Protein AF-A0A969LN05-F1 (afdb_monomer_lite)

Structure (mmCIF, N/CA/C/O backbone):
data_AF-A0A969LN05-F1
#
_entry.id   AF-A0A969LN05-F1
#
loop_
_atom_site.group_PDB
_atom_site.id
_atom_site.type_symbol
_atom_site.label_atom_id
_atom_site.label_alt_id
_atom_site.label_comp_id
_atom_site.label_asym_id
_atom_site.label_entity_id
_atom_site.label_seq_id
_atom_site.pdbx_PDB_ins_code
_atom_site.Cartn_x
_atom_site.Cartn_y
_atom_site.Cartn_z
_atom_site.occupancy
_atom_site.B_iso_or_equiv
_atom_site.auth_seq_id
_atom_site.auth_comp_id
_atom_site.auth_asym_id
_atom_site.auth_atom_id
_atom_site.pdbx_PDB_model_num
ATOM 1 N N . MET A 1 1 ? -79.294 -21.085 -10.341 1.00 40.34 1 MET A N 1
ATOM 2 C CA . MET A 1 1 ? -77.988 -21.589 -9.848 1.00 40.34 1 MET A CA 1
ATOM 3 C C . MET A 1 1 ? -76.883 -20.707 -10.436 1.00 40.34 1 MET A C 1
ATOM 5 O O . MET A 1 1 ? -76.687 -20.722 -11.636 1.00 40.34 1 MET A O 1
ATOM 9 N N . LYS A 1 2 ? -76.518 -19.618 -9.747 1.00 48.09 2 LYS A N 1
ATOM 10 C CA . LYS A 1 2 ? -75.348 -19.434 -8.849 1.00 48.09 2 LYS A CA 1
ATOM 11 C C . LYS A 1 2 ? -73.993 -19.200 -9.563 1.00 48.09 2 LYS A C 1
ATOM 13 O O . LYS A 1 2 ? -73.064 -19.977 -9.425 1.00 48.09 2 LYS A O 1
ATOM 18 N N . ARG A 1 3 ? -73.848 -18.027 -10.200 1.00 47.38 3 ARG A N 1
ATOM 19 C CA . ARG A 1 3 ? -72.555 -17.426 -10.619 1.00 47.38 3 ARG A CA 1
ATOM 20 C C . ARG A 1 3 ? -71.760 -16.761 -9.472 1.00 47.38 3 ARG A C 1
ATOM 22 O O . ARG A 1 3 ? -70.692 -16.217 -9.703 1.00 47.38 3 ARG A O 1
ATOM 29 N N . ARG A 1 4 ? -72.271 -16.798 -8.233 1.00 50.59 4 ARG A N 1
ATOM 30 C CA . ARG A 1 4 ? -71.668 -16.164 -7.039 1.00 50.59 4 ARG A CA 1
ATOM 31 C C . ARG A 1 4 ? -70.969 -17.133 -6.073 1.00 50.59 4 ARG A C 1
ATOM 33 O O . ARG A 1 4 ? -70.581 -16.716 -4.994 1.00 50.59 4 ARG A O 1
ATOM 40 N N . GLN A 1 5 ? -70.789 -18.405 -6.434 1.00 45.78 5 GLN A N 1
ATOM 41 C CA . GLN A 1 5 ? -70.132 -19.392 -5.559 1.00 45.78 5 GLN A CA 1
ATOM 42 C C . GLN A 1 5 ? -68.646 -19.641 -5.860 1.00 45.78 5 GLN A C 1
ATOM 44 O O . GLN A 1 5 ? -68.028 -20.427 -5.156 1.00 45.78 5 GLN A O 1
ATOM 49 N N . PHE A 1 6 ? -68.044 -18.951 -6.835 1.00 40.56 6 PHE A N 1
ATOM 50 C CA . PHE A 1 6 ? -66.628 -19.156 -7.180 1.00 40.56 6 PHE A CA 1
ATOM 51 C C . PHE A 1 6 ? -65.649 -18.178 -6.506 1.00 40.56 6 PHE A C 1
ATOM 53 O O . PHE A 1 6 ? -64.447 -18.300 -6.684 1.00 40.56 6 PHE A O 1
ATOM 60 N N . LEU A 1 7 ? -66.144 -17.223 -5.710 1.00 46.03 7 LEU A N 1
ATOM 61 C CA . LEU A 1 7 ? -65.304 -16.258 -4.979 1.00 46.03 7 LEU A CA 1
ATOM 62 C C . LEU A 1 7 ? -65.194 -16.553 -3.474 1.00 46.03 7 LEU A C 1
ATOM 64 O O . LEU A 1 7 ? -64.637 -15.747 -2.740 1.00 46.03 7 LEU A O 1
ATOM 68 N N . GLN A 1 8 ? -65.725 -17.684 -2.995 1.00 48.06 8 GLN A N 1
ATOM 69 C CA . GLN A 1 8 ? -65.801 -17.980 -1.557 1.00 48.06 8 GLN A CA 1
ATOM 70 C C . GLN A 1 8 ? -65.202 -19.328 -1.133 1.00 48.06 8 GLN A C 1
ATOM 72 O O . GLN A 1 8 ? -65.366 -19.726 0.016 1.00 48.06 8 GLN A O 1
ATOM 77 N N . ALA A 1 9 ? -64.484 -20.024 -2.012 1.00 43.12 9 ALA A N 1
ATOM 78 C CA . ALA A 1 9 ? -63.844 -21.288 -1.670 1.00 43.12 9 ALA A CA 1
ATOM 79 C C . ALA A 1 9 ? -62.359 -21.240 -2.027 1.00 43.12 9 ALA A C 1
ATOM 81 O O . ALA A 1 9 ? -62.012 -21.134 -3.199 1.00 43.12 9 ALA A O 1
ATOM 82 N N . GLY A 1 10 ? -61.497 -21.355 -1.015 1.00 42.94 10 GLY A N 1
ATOM 83 C CA . GLY A 1 10 ? -60.116 -21.776 -1.239 1.00 42.94 10 GLY A CA 1
ATOM 84 C C . GLY A 1 10 ? -59.026 -20.875 -0.679 1.00 42.94 10 GLY A C 1
ATOM 85 O O . GLY A 1 10 ? -58.003 -20.690 -1.322 1.00 42.94 10 GLY A O 1
ATOM 86 N N . SER A 1 11 ? -59.182 -20.379 0.545 1.00 49.16 11 SER A N 1
ATOM 87 C CA . SER A 1 11 ? -58.034 -20.166 1.427 1.00 49.16 11 SER A CA 1
ATOM 88 C C . SER 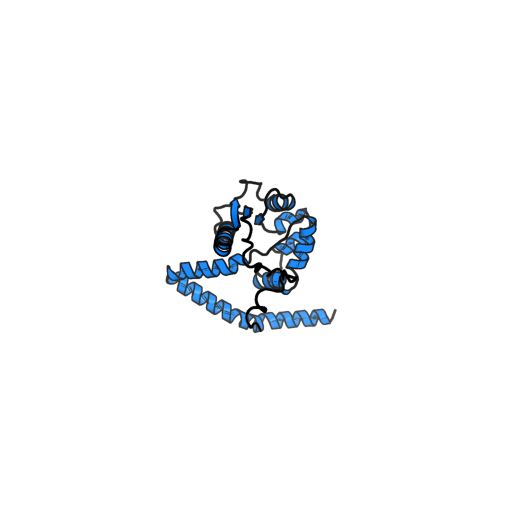A 1 11 ? -57.423 -21.527 1.799 1.00 49.16 11 SER A C 1
ATOM 90 O O . SER A 1 11 ? -57.719 -22.054 2.868 1.00 49.16 11 SER A O 1
ATOM 92 N N . VAL A 1 12 ? -56.611 -22.119 0.916 1.00 47.72 12 VAL A N 1
ATOM 93 C CA . VAL A 1 12 ? -55.694 -23.220 1.257 1.00 47.72 12 VAL A CA 1
ATOM 94 C C . VAL A 1 12 ? -54.404 -23.072 0.445 1.00 47.72 12 VAL A C 1
ATOM 96 O O . VAL A 1 12 ? -54.364 -23.365 -0.743 1.00 47.72 12 VAL A O 1
ATOM 99 N N . GLY A 1 13 ? -53.342 -22.643 1.130 1.00 50.56 13 GLY A N 1
ATOM 100 C CA . GLY A 1 13 ? -52.008 -23.210 0.935 1.00 50.56 13 GLY A CA 1
ATOM 101 C C . GLY A 1 13 ? -51.254 -22.861 -0.345 1.00 50.56 13 G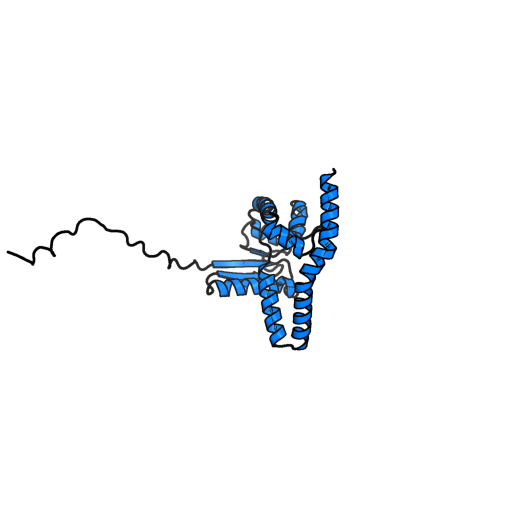LY A C 1
ATOM 102 O O . GLY A 1 13 ? -50.880 -23.756 -1.085 1.00 50.56 13 GLY A O 1
ATOM 103 N N . LEU A 1 14 ? -50.916 -21.588 -0.527 1.00 40.44 14 LEU A N 1
ATOM 104 C CA . LEU A 1 14 ? -49.593 -21.187 -1.012 1.00 40.44 14 LEU A CA 1
ATOM 105 C C . LEU A 1 14 ? -49.325 -19.796 -0.443 1.00 40.44 14 LEU A C 1
ATOM 107 O O . LEU A 1 14 ? -49.509 -18.776 -1.101 1.00 40.44 14 LEU A O 1
ATOM 111 N N . ALA A 1 15 ? -48.837 -19.756 0.798 1.00 46.69 15 ALA A N 1
ATOM 112 C CA . ALA A 1 15 ? -47.854 -18.742 1.143 1.00 46.69 15 ALA A CA 1
ATOM 113 C C . ALA A 1 15 ? -46.610 -19.059 0.299 1.00 46.69 15 ALA A C 1
ATOM 115 O O . ALA A 1 15 ? -45.619 -19.591 0.790 1.00 46.69 15 ALA A O 1
ATOM 116 N N . ALA A 1 16 ? -46.691 -18.790 -1.008 1.00 47.56 16 ALA A N 1
ATOM 117 C CA . ALA A 1 16 ? -45.512 -18.428 -1.752 1.00 47.56 16 ALA A CA 1
ATOM 118 C C . ALA A 1 16 ? -45.017 -17.201 -1.001 1.00 47.56 16 ALA A C 1
ATOM 120 O O . ALA A 1 16 ? -45.614 -16.128 -1.103 1.00 47.56 16 ALA A O 1
ATOM 121 N N . GLY A 1 17 ? -44.028 -17.408 -0.127 1.00 50.81 17 GLY A N 1
ATOM 122 C CA . GLY A 1 17 ? -43.223 -16.323 0.380 1.00 50.81 17 GLY A CA 1
ATOM 123 C C . GLY A 1 17 ? -42.798 -15.575 -0.863 1.00 50.81 17 GLY A C 1
ATOM 124 O O . GLY A 1 17 ? -41.972 -16.067 -1.629 1.00 50.81 17 GLY A O 1
ATOM 125 N N . LEU A 1 18 ? -43.465 -14.451 -1.127 1.00 48.19 18 LEU A N 1
ATOM 126 C CA . LEU A 1 18 ? -42.946 -13.456 -2.031 1.00 48.19 18 LEU A CA 1
ATOM 127 C C . LEU A 1 18 ? -41.578 -13.200 -1.436 1.00 48.19 18 LEU A C 1
ATOM 129 O O . LEU A 1 18 ? -41.490 -12.671 -0.328 1.00 48.19 18 LEU A O 1
ATOM 133 N N . ALA A 1 19 ? -40.543 -13.723 -2.089 1.00 53.16 19 ALA A N 1
ATOM 134 C CA . ALA A 1 19 ? -39.183 -13.379 -1.771 1.00 53.16 19 ALA A CA 1
ATOM 135 C C . ALA A 1 19 ? -39.164 -11.863 -1.909 1.00 53.16 19 ALA A C 1
ATOM 137 O O . ALA A 1 19 ? -39.152 -11.326 -3.018 1.00 53.16 19 ALA A O 1
ATOM 138 N N . THR A 1 20 ? -39.310 -11.175 -0.777 1.00 48.19 20 THR A N 1
ATOM 139 C CA . THR A 1 20 ? -39.084 -9.747 -0.684 1.00 48.19 20 THR A CA 1
ATOM 140 C C . THR A 1 20 ? -37.730 -9.549 -1.332 1.00 48.19 20 THR A C 1
ATOM 142 O O . THR A 1 20 ? -36.786 -10.239 -0.928 1.00 48.19 20 THR A O 1
ATOM 145 N N . PRO A 1 21 ? -37.630 -8.722 -2.384 1.00 44.25 21 PRO A N 1
ATOM 146 C CA . PRO A 1 21 ? -36.378 -8.579 -3.091 1.00 44.25 21 PRO A CA 1
ATOM 147 C C . PRO A 1 21 ? -35.326 -8.208 -2.050 1.00 44.25 21 PRO A C 1
ATOM 149 O O . PRO A 1 21 ? -35.501 -7.241 -1.309 1.00 44.25 21 PRO A O 1
ATOM 152 N N . ALA A 1 22 ? -34.240 -8.978 -1.983 1.00 51.38 22 ALA A N 1
ATOM 153 C CA . ALA A 1 22 ? -33.090 -8.734 -1.110 1.00 51.38 22 ALA A CA 1
ATOM 154 C C . ALA A 1 22 ? -32.330 -7.434 -1.480 1.00 51.38 22 ALA A C 1
ATOM 156 O O . ALA A 1 22 ? -31.152 -7.280 -1.190 1.00 51.38 22 ALA A O 1
ATOM 157 N N . ILE A 1 23 ? -33.008 -6.487 -2.135 1.00 50.16 23 ILE A N 1
ATOM 158 C CA . ILE A 1 23 ? -32.495 -5.233 -2.686 1.00 50.16 23 ILE A CA 1
ATOM 159 C C . ILE A 1 23 ? -32.478 -4.120 -1.615 1.00 50.16 23 ILE A C 1
ATOM 161 O O . ILE A 1 23 ? -32.068 -3.000 -1.891 1.00 50.16 23 ILE A O 1
ATOM 165 N N . ALA A 1 24 ? -32.860 -4.402 -0.364 1.00 46.69 24 ALA A N 1
ATOM 166 C CA . ALA A 1 24 ? -32.918 -3.383 0.688 1.00 46.69 24 ALA A CA 1
ATOM 167 C C . ALA A 1 24 ? -32.302 -3.793 2.034 1.00 46.69 24 ALA A C 1
ATOM 169 O O . ALA A 1 24 ? -32.631 -3.189 3.054 1.00 46.69 24 ALA A O 1
ATOM 170 N N . GLN A 1 25 ? -31.384 -4.767 2.081 1.00 54.06 25 GLN A N 1
ATOM 171 C CA . GLN A 1 25 ? -30.517 -4.858 3.255 1.00 54.06 25 GLN A CA 1
ATOM 172 C C . GLN A 1 25 ? -29.492 -3.732 3.135 1.00 54.06 25 GLN A C 1
ATOM 174 O O . GLN A 1 25 ? -28.483 -3.858 2.445 1.00 54.06 25 GLN A O 1
ATOM 179 N N . SER A 1 26 ? -29.809 -2.576 3.724 1.00 65.75 26 SER A N 1
ATOM 180 C CA . SER A 1 26 ? -28.889 -1.446 3.802 1.00 65.75 26 SER A CA 1
ATOM 181 C C . SER A 1 26 ? -27.548 -1.957 4.321 1.00 65.75 26 SER A C 1
ATOM 183 O O . SER A 1 26 ? -27.501 -2.493 5.429 1.00 65.75 26 SER A O 1
ATOM 185 N N . ALA A 1 27 ? -26.487 -1.822 3.517 1.00 68.94 27 ALA A N 1
ATOM 186 C CA . ALA A 1 27 ? -25.134 -2.144 3.954 1.00 68.94 27 ALA A CA 1
ATOM 187 C C . ALA A 1 27 ? -24.881 -1.508 5.335 1.00 68.94 27 ALA A C 1
ATOM 189 O O . ALA A 1 27 ? -25.299 -0.361 5.544 1.00 68.94 27 ALA A O 1
ATOM 190 N N . PRO A 1 28 ? -24.279 -2.244 6.287 1.00 84.44 28 PRO A N 1
ATOM 191 C CA . PRO A 1 28 ? -24.073 -1.738 7.635 1.00 84.44 28 PRO A CA 1
ATOM 192 C C . PRO A 1 28 ? -23.204 -0.483 7.598 1.00 84.44 28 PRO A C 1
ATOM 194 O O . PRO A 1 28 ? -22.293 -0.368 6.777 1.00 84.44 28 PRO A O 1
ATOM 197 N N . THR A 1 29 ? -23.468 0.445 8.514 1.00 92.69 29 THR A N 1
ATOM 198 C CA . THR A 1 29 ? -22.586 1.594 8.698 1.00 92.69 29 THR A CA 1
ATOM 199 C C . THR A 1 29 ? -21.294 1.127 9.367 1.00 92.69 29 THR A C 1
ATOM 201 O O . THR A 1 29 ? -21.323 0.642 10.498 1.00 92.69 29 THR A O 1
ATOM 204 N N . LEU A 1 30 ? -20.165 1.282 8.681 1.00 95.00 30 LEU A N 1
ATOM 205 C CA . LEU A 1 30 ? -18.828 0.910 9.134 1.00 95.00 30 LEU A CA 1
ATOM 206 C C . LEU A 1 30 ? -17.986 2.158 9.401 1.00 95.00 30 LEU A C 1
ATOM 208 O O . LEU A 1 30 ? -17.993 3.119 8.630 1.00 95.00 30 LEU A O 1
ATOM 212 N N . ARG A 1 31 ? -17.229 2.124 10.498 1.00 96.94 31 ARG A N 1
ATOM 213 C CA . ARG A 1 31 ? -16.261 3.160 10.870 1.00 96.94 31 ARG A CA 1
ATOM 214 C C . ARG A 1 31 ? -14.940 2.490 11.194 1.00 96.94 31 ARG A C 1
ATOM 216 O O . ARG A 1 31 ? -14.837 1.844 12.231 1.00 96.94 31 ARG A O 1
ATOM 223 N N . TRP A 1 32 ? -13.969 2.605 10.299 1.00 97.75 32 TRP A N 1
ATOM 224 C CA . TRP A 1 32 ? -12.647 2.003 10.465 1.00 97.75 32 TRP A CA 1
ATOM 225 C C . TRP A 1 32 ? -11.581 3.069 10.668 1.00 97.75 32 TRP A C 1
ATOM 227 O O . TRP A 1 32 ? -11.733 4.222 10.256 1.00 97.75 32 TRP A O 1
ATOM 237 N N . ARG A 1 33 ? -10.484 2.669 11.301 1.00 98.38 33 ARG A N 1
ATOM 238 C CA . ARG A 1 33 ? -9.297 3.489 11.512 1.00 98.38 33 ARG A CA 1
ATOM 239 C C . ARG A 1 33 ? -8.190 2.967 10.607 1.00 98.38 33 ARG A C 1
ATOM 241 O O . ARG A 1 33 ? -7.902 1.771 10.593 1.00 98.38 33 ARG A O 1
ATOM 248 N N . LEU A 1 34 ? -7.572 3.878 9.865 1.00 97.81 34 LEU A N 1
ATOM 249 C CA . LEU A 1 34 ? -6.395 3.624 9.049 1.00 97.81 34 LEU A CA 1
ATOM 250 C C . LEU A 1 34 ? -5.225 4.392 9.643 1.00 97.81 34 LEU A C 1
ATOM 252 O O . LEU A 1 34 ? -5.243 5.618 9.676 1.00 97.81 34 LEU A O 1
ATOM 256 N N . THR A 1 35 ? -4.193 3.684 10.084 1.00 97.75 35 THR A N 1
ATOM 257 C CA . THR A 1 35 ? -2.931 4.308 10.505 1.00 97.75 35 THR A CA 1
ATOM 258 C C . THR A 1 35 ? -1.883 4.170 9.404 1.00 97.75 35 THR A C 1
ATOM 260 O O . THR A 1 35 ? -1.797 3.127 8.751 1.00 97.75 35 THR A O 1
ATOM 263 N N . THR A 1 36 ? -1.110 5.225 9.147 1.00 96.69 36 THR A N 1
ATOM 264 C CA . THR A 1 36 ? -0.061 5.223 8.119 1.00 96.69 36 THR A CA 1
ATOM 265 C C . THR A 1 36 ? 1.327 5.459 8.702 1.00 96.69 36 THR A C 1
ATOM 267 O O . THR A 1 36 ? 1.502 6.187 9.680 1.00 96.69 36 THR A O 1
ATOM 270 N N . THR A 1 37 ? 2.337 4.850 8.077 1.00 97.00 37 THR A N 1
ATOM 271 C CA . THR A 1 37 ? 3.753 5.071 8.407 1.00 97.00 37 THR A CA 1
ATOM 272 C C . THR A 1 37 ? 4.272 6.432 7.958 1.00 97.00 37 THR A C 1
ATOM 274 O O . THR A 1 37 ? 5.341 6.851 8.399 1.00 97.00 37 THR A O 1
ATOM 277 N N . PHE A 1 38 ? 3.554 7.112 7.061 1.00 94.69 38 PHE A N 1
ATOM 278 C CA . PHE A 1 38 ? 4.032 8.318 6.392 1.00 94.69 38 PHE A CA 1
ATOM 279 C C . PHE A 1 38 ? 3.541 9.593 7.096 1.00 94.69 38 PHE A C 1
ATOM 281 O O . PHE A 1 38 ? 2.377 9.668 7.484 1.00 94.69 38 PHE A O 1
ATOM 288 N N . PRO A 1 39 ? 4.400 10.613 7.282 1.00 94.38 39 PRO A N 1
ATOM 289 C CA . PRO A 1 39 ? 4.025 11.840 7.981 1.00 94.38 39 PRO A CA 1
ATOM 290 C C . PRO A 1 39 ? 3.008 12.662 7.180 1.00 94.38 39 PRO A C 1
ATOM 292 O O . PRO A 1 39 ? 3.035 12.658 5.952 1.00 94.38 39 PRO A O 1
ATOM 295 N N . LYS A 1 40 ? 2.177 13.455 7.872 1.00 93.56 40 LYS A N 1
ATOM 296 C CA . LYS A 1 40 ? 1.154 14.319 7.243 1.00 93.56 40 LYS A CA 1
ATOM 297 C C . LYS A 1 40 ? 1.721 15.335 6.248 1.00 93.56 40 LYS A C 1
ATOM 299 O O . LYS A 1 40 ? 1.018 15.769 5.347 1.00 93.56 40 LYS A O 1
ATOM 304 N N . SER A 1 41 ? 2.986 15.721 6.417 1.00 90.69 41 SER A N 1
ATOM 305 C CA . SER A 1 41 ? 3.691 16.622 5.501 1.00 90.69 41 SER A CA 1
ATOM 306 C C . SER A 1 41 ? 4.044 15.977 4.158 1.00 90.69 41 SER A C 1
ATOM 308 O O . SER A 1 41 ? 4.331 16.702 3.211 1.00 90.69 41 SER A O 1
ATOM 310 N N . LEU A 1 42 ? 4.037 14.642 4.062 1.00 84.31 42 LEU A N 1
ATOM 311 C CA . LEU A 1 42 ? 4.273 13.917 2.818 1.00 84.31 42 LEU A CA 1
ATOM 312 C C . LEU A 1 42 ? 2.942 13.692 2.099 1.00 84.31 42 LEU A C 1
ATOM 314 O O . LEU A 1 42 ? 2.360 12.606 2.133 1.00 84.31 42 LEU A O 1
ATOM 318 N N . ASP A 1 43 ? 2.473 14.751 1.455 1.00 79.88 43 ASP A N 1
ATOM 319 C CA . ASP A 1 43 ? 1.216 14.837 0.707 1.00 79.88 43 ASP A CA 1
ATOM 320 C C . ASP A 1 43 ? 0.991 13.672 -0.271 1.00 79.88 43 ASP A C 1
ATOM 322 O O . ASP A 1 43 ? -0.115 13.150 -0.374 1.00 79.88 43 ASP A O 1
ATOM 326 N N . THR A 1 44 ? 2.039 13.199 -0.940 1.00 76.06 44 THR A N 1
ATOM 327 C CA . THR A 1 44 ? 1.939 12.091 -1.903 1.00 76.06 44 THR A CA 1
ATOM 328 C C . THR A 1 44 ? 1.516 10.757 -1.277 1.00 76.06 44 THR A C 1
ATOM 330 O O . THR A 1 44 ? 0.720 10.037 -1.877 1.00 76.06 44 THR A O 1
ATOM 333 N N . LEU A 1 45 ? 2.012 10.416 -0.081 1.00 80.44 45 LEU A N 1
ATOM 334 C CA . LEU A 1 45 ? 1.739 9.124 0.571 1.00 80.44 45 LEU A CA 1
ATOM 335 C C . LEU A 1 45 ? 0.680 9.227 1.672 1.00 80.44 45 LEU A C 1
ATOM 337 O O . LEU A 1 45 ? -0.186 8.358 1.784 1.00 80.44 45 LEU A O 1
ATOM 341 N N . TYR A 1 46 ? 0.699 10.302 2.459 1.00 89.38 46 TYR A N 1
ATOM 342 C CA . TYR A 1 46 ? -0.353 10.556 3.439 1.00 89.38 46 TYR A CA 1
ATOM 343 C C . TYR A 1 46 ? -1.649 10.998 2.749 1.00 89.38 46 TYR A C 1
ATOM 345 O O . TYR A 1 46 ? -2.715 10.449 3.023 1.00 89.38 46 TYR A O 1
ATOM 353 N N . GLY A 1 47 ? -1.564 11.916 1.781 1.00 80.81 47 GLY A N 1
ATOM 354 C CA . GLY A 1 47 ? -2.730 12.377 1.022 1.00 80.81 47 GLY A CA 1
ATOM 355 C C . GLY A 1 47 ? -3.366 11.268 0.181 1.00 80.81 47 GLY A C 1
ATOM 356 O O . GLY A 1 47 ? -4.579 11.262 -0.006 1.00 80.81 47 GLY A O 1
ATOM 357 N N . ALA A 1 48 ? -2.600 10.254 -0.237 1.00 81.19 48 ALA A N 1
ATOM 358 C CA . ALA A 1 48 ? -3.150 9.019 -0.800 1.00 81.19 48 ALA A CA 1
ATOM 359 C C . ALA A 1 48 ? -4.150 8.328 0.148 1.00 81.19 48 ALA A C 1
ATOM 361 O O . ALA A 1 48 ? -5.222 7.903 -0.290 1.00 81.19 48 ALA A O 1
ATOM 362 N N . CYS A 1 49 ? -3.847 8.271 1.447 1.00 89.81 49 CYS A N 1
ATOM 363 C CA . CYS A 1 49 ? -4.745 7.705 2.454 1.00 89.81 49 CYS A CA 1
ATOM 364 C C . CYS A 1 49 ? -6.016 8.549 2.626 1.00 89.81 49 CYS A C 1
ATOM 366 O O . CYS A 1 49 ? -7.110 7.996 2.751 1.00 89.81 49 CYS A O 1
ATOM 368 N N . GLU A 1 50 ? -5.892 9.876 2.595 1.00 90.69 50 GLU A N 1
ATOM 369 C CA . GLU A 1 50 ? -7.041 10.787 2.675 1.00 90.69 50 GLU A CA 1
ATOM 370 C C . GLU A 1 50 ? -7.940 10.685 1.438 1.00 90.69 50 GLU A C 1
ATOM 372 O O . GLU A 1 50 ? -9.162 10.605 1.567 1.00 90.69 50 GLU A O 1
ATOM 377 N N . MET A 1 51 ? -7.349 10.601 0.241 1.00 85.75 51 MET A N 1
ATOM 378 C CA . MET A 1 51 ? -8.090 10.367 -1.002 1.00 85.75 51 MET A CA 1
ATOM 379 C C . MET A 1 51 ? -8.851 9.040 -0.959 1.00 85.75 51 MET A C 1
ATOM 381 O O . MET A 1 51 ? -10.019 8.990 -1.335 1.00 85.75 51 MET A O 1
ATOM 385 N N . PHE A 1 52 ? -8.217 7.976 -0.467 1.00 86.12 52 PHE A N 1
ATOM 386 C CA . PHE A 1 52 ? -8.862 6.677 -0.288 1.00 86.12 52 PHE A CA 1
ATOM 387 C C . PHE A 1 52 ? -10.034 6.735 0.697 1.00 86.12 52 PHE A C 1
ATOM 389 O O . PHE A 1 52 ? -11.121 6.247 0.387 1.00 86.12 52 PHE A O 1
ATOM 396 N N . SER A 1 53 ? -9.833 7.368 1.857 1.00 92.19 53 SER A N 1
ATOM 397 C CA . SER A 1 53 ? -10.883 7.575 2.859 1.00 92.19 53 SER A CA 1
ATOM 398 C C . SER A 1 53 ? -12.088 8.309 2.264 1.00 92.19 53 SER A C 1
ATOM 400 O O . SER A 1 53 ? -13.226 7.845 2.392 1.00 92.19 53 SER A O 1
ATOM 402 N N . LYS A 1 54 ? -11.832 9.406 1.541 1.00 89.25 54 LYS A N 1
ATOM 403 C CA . LYS A 1 54 ? -12.866 10.189 0.863 1.00 89.25 54 LYS A CA 1
ATOM 404 C C . LYS A 1 54 ? -13.604 9.360 -0.191 1.00 89.25 54 LYS A C 1
ATOM 406 O O . LYS A 1 54 ? -14.831 9.329 -0.171 1.00 89.25 54 LYS A O 1
ATOM 411 N N . ALA A 1 55 ? -12.875 8.656 -1.059 1.00 82.94 55 ALA A N 1
ATOM 412 C CA . ALA A 1 55 ? -13.460 7.845 -2.124 1.00 82.94 55 ALA A CA 1
ATOM 413 C C . ALA A 1 55 ? -14.359 6.727 -1.572 1.00 82.94 55 ALA A C 1
ATOM 415 O O . ALA A 1 55 ? -15.458 6.524 -2.083 1.00 82.94 55 ALA A O 1
ATOM 416 N N . ILE A 1 56 ? -13.946 6.039 -0.501 1.00 85.00 56 ILE A N 1
ATOM 417 C CA . ILE A 1 56 ? -14.793 5.034 0.161 1.00 85.00 56 ILE A CA 1
ATOM 418 C C . ILE A 1 56 ? -16.051 5.673 0.749 1.00 85.00 56 ILE A C 1
ATOM 420 O O . ILE A 1 56 ? -17.147 5.133 0.577 1.00 85.00 56 ILE A O 1
ATOM 424 N N . GLY A 1 57 ? -15.912 6.823 1.412 1.00 87.38 57 GLY A N 1
ATOM 425 C CA . GLY A 1 57 ? -17.052 7.568 1.936 1.00 87.38 57 GLY A CA 1
ATOM 426 C C . GLY A 1 57 ? -18.048 7.928 0.835 1.00 87.38 57 GLY A C 1
ATOM 427 O O . GLY A 1 57 ? -19.236 7.660 0.970 1.00 87.38 57 GLY A O 1
ATOM 428 N N . GLU A 1 58 ? -17.577 8.477 -0.282 1.00 84.00 58 GLU A N 1
ATOM 429 C CA . GLU A 1 58 ? -18.425 8.871 -1.414 1.00 84.00 58 GLU A CA 1
ATOM 430 C C . GLU A 1 58 ? -19.080 7.669 -2.105 1.00 84.00 58 GLU A C 1
ATOM 432 O O . GLU A 1 58 ? -20.290 7.671 -2.312 1.00 84.00 58 GLU A O 1
ATOM 437 N N . MET A 1 59 ? -18.321 6.609 -2.397 1.00 81.06 59 MET A N 1
ATOM 438 C CA . MET A 1 59 ? -18.837 5.404 -3.065 1.00 81.06 59 MET A CA 1
ATOM 439 C C . MET A 1 59 ? -19.841 4.613 -2.220 1.00 81.06 59 MET A C 1
ATOM 441 O O . MET A 1 59 ? -20.585 3.796 -2.760 1.00 81.06 59 MET A O 1
ATOM 445 N N . SER A 1 60 ? -19.834 4.807 -0.900 1.00 84.75 60 SER A N 1
ATOM 446 C CA . SER A 1 60 ? -20.703 4.092 0.037 1.00 84.75 60 SER A CA 1
ATOM 447 C C . SER A 1 60 ? -21.875 4.929 0.554 1.00 84.75 60 SER A C 1
ATOM 449 O O . SER A 1 60 ? -22.525 4.509 1.512 1.00 84.75 60 SER A O 1
ATOM 451 N N . ASP A 1 61 ? -22.140 6.109 -0.018 1.00 87.56 61 ASP A N 1
ATOM 452 C CA . ASP A 1 61 ? -23.101 7.083 0.526 1.00 87.56 61 ASP A CA 1
ATOM 453 C C . ASP A 1 61 ? -22.857 7.358 2.022 1.00 87.56 61 ASP A C 1
ATOM 455 O O . ASP A 1 61 ? -23.771 7.380 2.849 1.00 87.56 61 ASP A O 1
ATOM 459 N N . GLN A 1 62 ? -21.583 7.508 2.388 1.00 92.69 62 GLN A N 1
ATOM 460 C CA . GLN A 1 62 ? -21.084 7.728 3.748 1.00 92.69 62 GLN A CA 1
ATOM 461 C C . GLN A 1 62 ? -21.366 6.587 4.736 1.00 92.69 62 GLN A C 1
ATOM 463 O O . GLN A 1 62 ? -21.170 6.765 5.944 1.00 92.69 62 GLN A O 1
ATOM 468 N N . LYS A 1 63 ? -21.789 5.409 4.259 1.00 92.25 63 LYS A N 1
ATOM 469 C CA . LYS A 1 63 ? -21.999 4.232 5.114 1.00 92.25 63 LYS A CA 1
ATOM 470 C C . LYS A 1 63 ? -20.690 3.603 5.552 1.00 92.25 63 LYS A C 1
ATOM 472 O O . LYS A 1 63 ? -20.643 3.058 6.643 1.00 92.25 63 LYS A O 1
ATOM 477 N N . PHE A 1 64 ? -19.626 3.700 4.767 1.00 94.19 64 PHE A N 1
ATOM 478 C CA . PHE A 1 64 ? -18.299 3.267 5.176 1.00 94.19 64 PHE A CA 1
ATOM 479 C C . PHE A 1 64 ? -17.389 4.487 5.298 1.00 94.19 64 PHE A C 1
ATOM 481 O O . PHE A 1 64 ? -17.093 5.160 4.318 1.00 94.19 64 PHE A O 1
ATOM 488 N N . GLN A 1 65 ? -16.965 4.791 6.523 1.00 96.50 65 GLN A N 1
ATOM 489 C CA . GLN A 1 65 ? -16.075 5.909 6.820 1.00 96.50 65 GLN A CA 1
ATOM 490 C C . GLN A 1 65 ? -14.746 5.386 7.359 1.00 96.50 65 GLN A C 1
ATOM 492 O O . GLN A 1 65 ? -14.719 4.565 8.276 1.00 96.50 65 GLN A O 1
ATOM 497 N N . VAL A 1 66 ? -13.645 5.888 6.805 1.00 96.94 66 VAL A N 1
ATOM 498 C CA . VAL A 1 66 ? -12.285 5.546 7.236 1.00 96.94 66 VAL A CA 1
ATOM 499 C C . VAL A 1 66 ? -11.628 6.793 7.809 1.00 96.94 66 VAL A C 1
ATOM 501 O O . VAL A 1 66 ? -11.464 7.780 7.100 1.00 96.94 66 VAL A O 1
ATOM 504 N N . GLN A 1 67 ? -11.235 6.776 9.077 1.00 98.06 67 GLN A N 1
ATOM 505 C CA . GLN A 1 67 ? -10.481 7.875 9.679 1.00 98.06 67 GLN A CA 1
ATOM 506 C C . GLN A 1 67 ? -8.978 7.609 9.549 1.00 98.06 67 GLN A C 1
ATOM 508 O O . GLN A 1 67 ? -8.507 6.547 9.952 1.00 98.06 67 GLN A O 1
ATOM 513 N N . VAL A 1 68 ? -8.239 8.567 8.985 1.00 97.69 68 VAL A N 1
ATOM 514 C CA . VAL A 1 68 ? -6.793 8.453 8.740 1.00 97.69 68 VAL A CA 1
ATOM 515 C C . VAL A 1 68 ? -6.006 9.049 9.907 1.00 97.69 68 VAL A C 1
ATOM 517 O O . VAL A 1 68 ? -6.291 10.164 10.341 1.00 97.69 68 VAL A O 1
ATOM 520 N N . PHE A 1 69 ? -5.006 8.307 10.379 1.00 98.12 69 PHE A N 1
ATOM 521 C CA . PHE A 1 69 ? -4.116 8.673 11.476 1.00 98.12 69 PHE A CA 1
ATOM 522 C C . PHE A 1 69 ? -2.660 8.631 11.024 1.00 98.12 69 PHE A C 1
ATOM 524 O O . PHE A 1 69 ? -2.213 7.656 10.412 1.00 98.12 69 PHE A O 1
ATOM 531 N N . GLY A 1 70 ? -1.915 9.679 11.355 1.00 97.00 70 GLY A N 1
ATOM 532 C CA . GLY A 1 70 ? -0.488 9.772 11.075 1.00 97.00 70 GLY A CA 1
ATOM 533 C C . GLY A 1 70 ? 0.383 8.948 12.035 1.00 97.00 70 GLY A C 1
ATOM 534 O O . GLY A 1 70 ? -0.118 8.325 12.978 1.00 97.00 70 GLY A O 1
ATOM 535 N N . PRO A 1 71 ? 1.710 8.977 11.828 1.00 96.12 71 PRO A N 1
ATOM 536 C CA . PRO A 1 71 ? 2.672 8.279 12.671 1.00 96.12 71 PRO A CA 1
ATOM 537 C C . PRO A 1 71 ? 2.555 8.697 14.138 1.00 96.12 71 PRO A C 1
ATOM 539 O O . PRO A 1 71 ? 2.585 9.887 14.446 1.00 96.12 71 PRO A O 1
ATOM 542 N N . GLY A 1 72 ? 2.463 7.726 15.049 1.00 95.81 72 GLY A N 1
ATOM 543 C CA . GLY A 1 72 ? 2.427 7.970 16.494 1.00 95.81 72 GLY A CA 1
ATOM 544 C C . GLY A 1 72 ? 1.067 8.392 17.060 1.00 95.81 72 GLY A C 1
ATOM 545 O O . GLY A 1 72 ? 0.935 8.454 18.277 1.00 95.81 72 GLY A O 1
ATOM 546 N N . GLU A 1 73 ? 0.048 8.639 16.228 1.00 97.31 73 GLU A N 1
ATOM 547 C CA . GLU A 1 73 ? -1.293 9.001 16.719 1.00 97.31 73 GLU A CA 1
ATOM 548 C C . GLU A 1 73 ? -2.060 7.800 17.295 1.00 97.31 73 GLU A C 1
ATOM 550 O O . GLU A 1 73 ? -2.869 7.968 18.203 1.00 97.31 73 GLU A O 1
ATOM 555 N N . ILE A 1 74 ? -1.795 6.590 16.785 1.00 96.50 74 ILE A N 1
ATOM 556 C CA . ILE A 1 74 ? -2.306 5.329 17.355 1.00 96.50 74 ILE A CA 1
ATOM 557 C C . ILE A 1 74 ? -1.146 4.424 17.767 1.00 96.50 74 ILE A C 1
ATOM 559 O O . ILE A 1 74 ? -1.099 3.949 18.898 1.00 96.50 74 ILE A O 1
ATOM 563 N N . VAL A 1 75 ? -0.207 4.189 16.848 1.00 97.06 75 VAL A N 1
ATOM 564 C CA . VAL A 1 75 ? 0.988 3.368 17.069 1.00 97.06 75 VAL A CA 1
ATOM 565 C C . VAL A 1 75 ? 2.226 4.037 16.460 1.00 97.06 75 VAL A C 1
ATOM 567 O O . VAL A 1 75 ? 2.095 4.848 15.535 1.00 97.06 75 VAL A O 1
ATOM 570 N N . PRO A 1 76 ? 3.442 3.708 16.933 1.00 96.31 76 PRO A N 1
ATOM 571 C CA . PRO A 1 76 ? 4.685 4.061 16.253 1.00 96.31 76 PRO A CA 1
ATOM 572 C C . PRO A 1 76 ? 4.679 3.651 14.765 1.00 96.31 76 PRO A C 1
ATOM 574 O O . PRO A 1 76 ? 4.115 2.610 14.423 1.00 96.31 76 PRO A O 1
ATOM 577 N N . PRO A 1 77 ? 5.349 4.401 13.866 1.00 91.25 77 PRO A N 1
ATOM 578 C CA . PRO A 1 77 ? 5.270 4.180 12.417 1.00 91.25 77 PRO A CA 1
ATOM 579 C C . PRO A 1 77 ? 5.641 2.754 11.992 1.00 91.25 77 PRO A C 1
ATOM 581 O O . PRO A 1 77 ? 4.921 2.126 11.232 1.00 91.25 77 PRO A O 1
ATOM 584 N N . PHE A 1 78 ? 6.710 2.164 12.522 1.00 94.94 78 PHE A N 1
ATOM 585 C CA . PHE A 1 78 ? 7.104 0.803 12.129 1.00 94.94 78 PHE A CA 1
ATOM 586 C C . PHE A 1 78 ? 6.305 -0.313 12.825 1.00 94.94 78 PHE A C 1
ATOM 588 O O . PHE A 1 78 ? 6.661 -1.478 12.700 1.00 94.94 78 PHE A O 1
ATOM 595 N N . GLN A 1 79 ? 5.220 0.018 13.534 1.00 96.50 79 GLN A N 1
ATOM 596 C CA . GLN A 1 79 ? 4.300 -0.951 14.145 1.00 96.50 79 GLN A CA 1
ATOM 597 C C . GLN A 1 79 ? 2.949 -1.043 13.421 1.00 96.50 79 GLN A C 1
ATOM 599 O O . GLN A 1 79 ? 2.087 -1.806 13.844 1.00 96.50 79 GLN A O 1
ATOM 604 N N . VAL A 1 80 ? 2.749 -0.318 12.312 1.00 97.31 80 VAL A N 1
ATOM 605 C CA . VAL A 1 80 ? 1.469 -0.309 11.575 1.00 97.31 80 VAL A CA 1
ATOM 606 C C . VAL A 1 80 ? 1.004 -1.716 11.175 1.00 97.31 80 VAL A C 1
ATOM 608 O O . VAL A 1 80 ? -0.164 -2.041 11.366 1.00 97.31 80 VAL A O 1
ATOM 611 N N . PHE A 1 81 ? 1.898 -2.575 10.673 1.00 97.06 81 PHE A N 1
ATOM 612 C CA . PHE A 1 81 ? 1.531 -3.948 10.299 1.00 97.06 81 PHE A CA 1
ATOM 613 C C . PHE A 1 81 ? 1.102 -4.787 11.510 1.00 97.06 81 PHE A C 1
ATOM 615 O O . PHE A 1 81 ? 0.094 -5.483 11.447 1.00 97.06 81 PHE A O 1
ATOM 622 N N . ASP A 1 82 ? 1.813 -4.669 12.634 1.00 97.38 82 ASP A N 1
ATOM 623 C CA . ASP A 1 82 ? 1.479 -5.377 13.876 1.00 97.38 82 ASP A CA 1
ATOM 624 C C . ASP A 1 82 ? 0.162 -4.879 14.488 1.00 97.38 82 ASP A C 1
ATOM 626 O O . ASP A 1 82 ? -0.620 -5.661 15.035 1.00 97.38 82 ASP A O 1
ATOM 630 N N . ALA A 1 83 ? -0.134 -3.587 14.342 1.00 97.94 83 ALA A N 1
ATOM 631 C CA . ALA A 1 83 ? -1.394 -3.009 14.788 1.00 97.94 83 ALA A CA 1
ATOM 632 C C . ALA A 1 83 ? -2.592 -3.567 14.002 1.00 97.94 83 ALA A C 1
ATOM 634 O O . ALA A 1 83 ? -3.631 -3.840 14.603 1.00 97.94 83 ALA A O 1
ATOM 635 N N . VAL A 1 84 ? -2.445 -3.788 12.690 1.00 97.94 84 VAL A N 1
ATOM 636 C CA . VAL A 1 84 ? -3.470 -4.473 11.881 1.00 97.94 84 VAL A CA 1
ATOM 637 C C . VAL A 1 84 ? -3.540 -5.957 12.242 1.00 97.94 84 VAL A C 1
ATOM 639 O O . VAL A 1 84 ? -4.624 -6.474 12.492 1.00 97.94 84 VAL A O 1
ATOM 642 N N . SER A 1 85 ? -2.389 -6.628 12.334 1.00 97.69 85 SER A N 1
ATOM 643 C CA . SER A 1 85 ? -2.287 -8.062 12.638 1.00 97.69 85 SER A CA 1
ATOM 644 C C . SER A 1 85 ? -3.026 -8.446 13.925 1.00 97.69 85 SER A C 1
ATOM 646 O O . SER A 1 85 ? -3.759 -9.435 13.972 1.00 97.69 85 SER A O 1
ATOM 648 N N . THR A 1 86 ? -2.885 -7.616 14.960 1.00 97.62 86 THR A N 1
ATOM 649 C CA . THR A 1 86 ? -3.509 -7.820 16.276 1.00 97.62 86 THR A CA 1
ATOM 650 C C . THR A 1 86 ? -4.933 -7.263 16.386 1.00 97.62 86 THR A C 1
ATOM 652 O O . THR A 1 86 ? -5.560 -7.412 17.433 1.00 97.62 86 THR A O 1
ATOM 655 N N . GLY A 1 87 ? -5.458 -6.613 15.341 1.00 96.75 87 GLY A N 1
ATOM 656 C CA . GLY A 1 87 ? -6.780 -5.978 15.358 1.00 96.75 87 GLY A CA 1
ATOM 657 C C . GLY A 1 87 ? -6.859 -4.704 16.208 1.00 96.75 87 GLY A C 1
ATOM 658 O O . GLY A 1 87 ? -7.950 -4.267 16.569 1.00 96.75 87 GLY A O 1
ATOM 659 N N . THR A 1 88 ? -5.720 -4.081 16.526 1.00 97.69 88 THR A N 1
ATOM 660 C CA . THR A 1 88 ? -5.675 -2.778 17.216 1.00 97.69 88 THR A CA 1
ATOM 661 C C . THR A 1 88 ? -6.303 -1.679 16.353 1.00 97.69 88 THR A C 1
ATOM 663 O O . THR A 1 88 ? -6.970 -0.779 16.874 1.00 97.69 88 THR A O 1
ATOM 666 N N . VAL A 1 89 ? -6.114 -1.773 15.035 1.00 97.88 89 VAL A N 1
ATOM 667 C CA . VAL A 1 89 ? -6.743 -0.956 13.985 1.00 97.88 89 VAL A CA 1
ATOM 668 C C . VAL A 1 89 ? -7.206 -1.864 12.855 1.00 97.88 89 VAL A C 1
ATOM 670 O O . VAL A 1 89 ? -6.622 -2.919 12.618 1.00 97.88 89 VAL A O 1
ATOM 673 N N . GLU A 1 90 ? -8.244 -1.449 12.143 1.00 98.00 90 GLU A N 1
ATOM 674 C CA . GLU A 1 90 ? -8.836 -2.251 11.074 1.00 98.00 90 GLU A CA 1
ATOM 675 C C . GLU A 1 90 ? -8.029 -2.147 9.769 1.00 98.00 90 GLU A C 1
ATOM 677 O O . GLU A 1 90 ? -8.072 -3.051 8.938 1.00 98.00 90 GLU A O 1
ATOM 682 N N . MET A 1 91 ? -7.278 -1.052 9.583 1.00 96.94 91 MET A N 1
ATOM 683 C CA . MET A 1 91 ? -6.475 -0.804 8.386 1.00 96.94 91 MET A CA 1
ATOM 684 C C . MET A 1 91 ? -5.112 -0.184 8.693 1.00 96.94 91 MET A C 1
ATOM 686 O O . MET A 1 91 ? -4.945 0.615 9.617 1.00 96.94 91 MET A O 1
ATOM 690 N N . GLY A 1 92 ? -4.144 -0.492 7.833 1.00 96.25 92 GLY A N 1
ATOM 691 C CA . GLY A 1 92 ? -2.814 0.100 7.852 1.00 96.25 92 GLY A CA 1
ATOM 692 C C . GLY A 1 92 ? -2.357 0.462 6.445 1.00 96.25 92 GLY A C 1
ATOM 693 O O . GLY A 1 92 ? -2.609 -0.279 5.496 1.00 96.25 92 GLY A O 1
ATOM 694 N N . ASN A 1 93 ? -1.667 1.590 6.309 1.00 95.44 93 ASN A N 1
ATOM 695 C CA . ASN A 1 93 ? -0.932 1.945 5.100 1.00 95.44 93 ASN A CA 1
ATOM 696 C C . ASN A 1 93 ? 0.563 1.991 5.428 1.00 95.44 93 ASN A C 1
ATOM 698 O O . ASN A 1 93 ? 1.014 2.724 6.304 1.00 95.44 93 ASN A O 1
ATOM 702 N N . THR A 1 94 ? 1.324 1.143 4.755 1.00 95.19 94 THR A N 1
ATOM 703 C CA . THR A 1 94 ? 2.747 0.935 5.009 1.00 95.19 94 THR A CA 1
ATOM 704 C C . THR A 1 94 ? 3.389 0.361 3.755 1.00 95.19 94 THR A C 1
ATOM 706 O O . THR A 1 94 ? 2.704 0.030 2.785 1.00 95.19 94 THR A O 1
ATOM 709 N N . ALA A 1 95 ? 4.702 0.204 3.786 1.00 93.06 95 ALA A N 1
ATOM 710 C CA . ALA A 1 95 ? 5.439 -0.538 2.790 1.00 93.06 95 ALA A CA 1
ATOM 711 C C . ALA A 1 95 ? 5.914 -1.871 3.390 1.00 93.06 95 ALA A C 1
ATOM 713 O O . ALA A 1 95 ? 6.577 -1.910 4.427 1.00 93.06 95 ALA A O 1
ATOM 714 N N . SER A 1 96 ? 5.553 -2.970 2.729 1.00 93.94 96 SER A N 1
ATOM 715 C CA . SER A 1 96 ? 5.805 -4.347 3.171 1.00 93.94 96 SER A CA 1
ATOM 716 C C . SER A 1 96 ? 7.266 -4.602 3.554 1.00 93.94 96 SER A C 1
ATOM 718 O O . SER A 1 96 ? 7.542 -5.192 4.595 1.00 93.94 96 SER A O 1
ATOM 720 N N . TYR A 1 97 ? 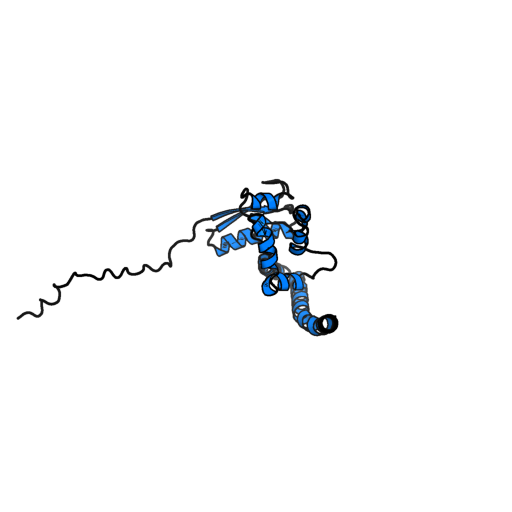8.221 -4.082 2.781 1.00 94.69 97 TYR A N 1
ATOM 721 C CA . TYR A 1 97 ? 9.655 -4.259 3.042 1.00 94.69 97 TYR A CA 1
ATOM 722 C C . TYR A 1 97 ? 10.168 -3.719 4.399 1.00 94.69 97 TYR A C 1
ATOM 724 O O . TYR A 1 97 ? 11.280 -4.053 4.800 1.00 94.69 97 TYR A O 1
ATOM 732 N N . TYR A 1 98 ? 9.383 -2.937 5.155 1.00 96.88 98 TYR A N 1
ATOM 733 C CA . TYR A 1 98 ? 9.747 -2.529 6.516 1.00 96.88 98 TYR A CA 1
ATOM 734 C C . TYR A 1 98 ? 9.712 -3.707 7.495 1.00 96.88 98 TYR A C 1
ATOM 736 O O . TYR A 1 98 ? 10.300 -3.632 8.571 1.00 96.88 98 TYR A O 1
ATOM 744 N N . PHE A 1 99 ? 9.065 -4.810 7.114 1.00 96.06 99 PHE A N 1
ATOM 745 C CA . PHE A 1 99 ? 8.853 -5.979 7.961 1.00 96.06 99 PHE A CA 1
ATOM 746 C C . PHE A 1 99 ? 9.691 -7.189 7.535 1.00 96.06 99 PHE A C 1
ATOM 748 O O . PHE A 1 99 ? 9.409 -8.303 7.966 1.00 96.06 99 PHE A O 1
ATOM 755 N N . ILE A 1 100 ? 10.772 -6.985 6.768 1.00 94.81 100 ILE A N 1
ATOM 756 C CA . ILE A 1 100 ? 11.710 -8.060 6.387 1.00 94.81 100 ILE A CA 1
ATOM 757 C C . ILE A 1 100 ? 12.354 -8.773 7.586 1.00 94.81 100 ILE A C 1
ATOM 759 O O . ILE A 1 100 ? 12.816 -9.900 7.458 1.00 94.81 100 ILE A O 1
ATOM 763 N N . GLY A 1 101 ? 12.369 -8.134 8.762 1.00 93.19 101 GLY A N 1
ATOM 764 C CA . GLY A 1 101 ? 12.805 -8.764 10.010 1.00 93.19 101 GLY A CA 1
ATOM 765 C C . GLY A 1 101 ? 11.850 -9.849 10.526 1.00 93.19 101 GLY A C 1
ATOM 766 O O . GLY A 1 101 ? 12.246 -10.619 11.395 1.00 93.19 101 GLY A O 1
ATOM 767 N N . LYS A 1 102 ? 10.611 -9.914 10.015 1.00 93.38 102 LYS A N 1
ATOM 768 C CA . LYS A 1 102 ? 9.654 -10.999 10.293 1.00 93.38 102 LYS A CA 1
ATOM 769 C C . LYS A 1 102 ? 9.853 -12.156 9.316 1.00 93.38 102 LYS A C 1
ATOM 771 O O . LYS A 1 102 ? 9.978 -13.293 9.749 1.00 93.38 102 LYS A O 1
ATOM 776 N N . ASP A 1 103 ? 9.906 -11.843 8.024 1.00 92.69 103 ASP A N 1
ATOM 777 C CA . ASP A 1 103 ? 10.253 -12.767 6.946 1.00 92.69 103 ASP A CA 1
ATOM 778 C C . ASP A 1 103 ? 10.829 -11.955 5.774 1.00 92.69 103 ASP A C 1
ATOM 780 O O . ASP A 1 103 ? 10.261 -10.936 5.373 1.00 92.69 103 ASP A O 1
ATOM 784 N N . LEU A 1 104 ? 11.955 -12.393 5.207 1.00 92.94 104 LEU A N 1
ATOM 785 C CA . LEU A 1 104 ? 12.606 -11.706 4.088 1.00 92.94 104 LEU A CA 1
ATOM 786 C C . LEU A 1 104 ? 11.696 -11.587 2.853 1.00 92.94 104 LEU A C 1
ATOM 788 O O . LEU A 1 104 ? 11.848 -10.641 2.075 1.00 92.94 104 LEU A O 1
ATOM 792 N N . ALA A 1 105 ? 10.720 -12.486 2.691 1.00 91.19 105 ALA A N 1
ATOM 793 C CA . ALA A 1 105 ? 9.751 -12.467 1.599 1.00 91.19 105 ALA A CA 1
ATOM 794 C C . ALA A 1 105 ? 8.906 -11.179 1.559 1.00 91.19 105 ALA A C 1
ATOM 796 O O . ALA A 1 105 ? 8.463 -10.770 0.483 1.00 91.19 105 ALA A O 1
ATOM 797 N N . PHE A 1 106 ? 8.762 -10.467 2.685 1.00 91.81 106 PHE A N 1
ATOM 798 C CA . PHE A 1 106 ? 8.083 -9.167 2.728 1.00 91.81 106 PHE A CA 1
ATOM 799 C C . PHE A 1 106 ? 8.707 -8.128 1.783 1.00 91.81 106 PHE A C 1
ATOM 801 O O . PHE A 1 106 ? 8.011 -7.199 1.362 1.00 91.81 106 PHE A O 1
ATOM 808 N N . ALA A 1 107 ? 9.982 -8.275 1.405 1.00 88.06 107 ALA A N 1
ATOM 809 C CA . ALA A 1 107 ? 10.641 -7.379 0.457 1.00 88.06 107 ALA A CA 1
ATOM 810 C C . ALA A 1 107 ? 9.914 -7.324 -0.902 1.00 88.06 107 ALA A C 1
ATOM 812 O O . ALA A 1 107 ? 9.752 -6.246 -1.484 1.00 88.06 107 ALA A O 1
ATOM 813 N N . PHE A 1 108 ? 9.393 -8.465 -1.372 1.00 86.50 108 PHE A N 1
ATOM 814 C CA . PHE A 1 108 ? 8.697 -8.573 -2.659 1.00 86.50 108 PHE A CA 1
ATOM 815 C C . PHE A 1 108 ? 7.347 -7.847 -2.684 1.00 86.50 108 PHE A C 1
ATOM 817 O O . PHE A 1 108 ? 6.858 -7.509 -3.757 1.00 86.50 108 PHE A O 1
ATOM 824 N N . GLY A 1 109 ? 6.769 -7.527 -1.523 1.00 85.75 109 GLY A N 1
ATOM 825 C CA . GLY A 1 109 ? 5.548 -6.725 -1.428 1.00 85.75 109 GLY A CA 1
ATOM 826 C C . GLY A 1 109 ? 5.757 -5.226 -1.669 1.00 85.75 109 GLY A C 1
ATOM 827 O O . GLY A 1 109 ? 4.799 -4.457 -1.614 1.00 85.75 109 GLY A O 1
ATOM 828 N N . THR A 1 110 ? 6.995 -4.765 -1.878 1.00 86.88 110 THR A N 1
ATOM 829 C CA . THR A 1 110 ? 7.294 -3.344 -2.128 1.00 86.88 110 THR A CA 1
ATOM 830 C C . THR A 1 110 ? 8.313 -3.162 -3.237 1.00 86.88 110 THR A C 1
ATOM 832 O O . THR A 1 110 ? 7.977 -2.613 -4.283 1.00 86.88 110 THR A O 1
ATOM 835 N N . ALA A 1 111 ? 9.557 -3.574 -2.999 1.00 81.88 111 ALA A N 1
ATOM 836 C CA . ALA A 1 111 ? 10.660 -3.405 -3.930 1.00 81.88 111 ALA A CA 1
ATOM 837 C C . ALA A 1 111 ? 11.849 -4.258 -3.482 1.00 81.88 111 ALA A C 1
ATOM 839 O O . ALA A 1 111 ? 12.178 -4.316 -2.297 1.00 81.88 111 ALA A O 1
ATOM 840 N N . VAL A 1 112 ? 12.532 -4.849 -4.457 1.00 74.88 112 VAL A N 1
ATOM 841 C CA . VAL A 1 112 ? 13.825 -5.517 -4.284 1.00 74.88 112 VAL A CA 1
ATOM 842 C C . VAL A 1 112 ? 14.854 -4.856 -5.210 1.00 74.88 112 VAL A C 1
ATOM 844 O O . VAL A 1 112 ? 14.463 -4.326 -6.256 1.00 74.88 112 VAL A O 1
ATOM 847 N N . PRO A 1 113 ? 16.155 -4.847 -4.862 1.00 82.00 113 PRO A N 1
ATOM 848 C CA . PRO A 1 113 ? 17.195 -4.363 -5.768 1.00 82.00 113 PRO A CA 1
ATOM 849 C C . PRO A 1 113 ? 17.131 -5.087 -7.116 1.00 82.00 113 PRO A C 1
ATOM 851 O O . PRO A 1 113 ? 16.973 -6.304 -7.149 1.00 82.00 113 PRO A O 1
ATOM 854 N N . PHE A 1 114 ? 17.245 -4.335 -8.215 1.00 75.06 114 PHE A N 1
ATOM 855 C CA . PHE A 1 114 ? 17.088 -4.849 -9.587 1.00 75.06 114 PHE A CA 1
ATOM 856 C C . PHE A 1 114 ? 15.729 -5.525 -9.859 1.00 75.06 114 PHE A C 1
ATOM 858 O O . PHE A 1 114 ? 15.607 -6.352 -10.759 1.00 75.06 114 PHE A O 1
ATOM 865 N N . GLY A 1 115 ? 14.708 -5.175 -9.073 1.00 66.31 115 GLY A N 1
ATOM 866 C CA . GLY A 1 115 ? 13.344 -5.657 -9.230 1.00 66.31 115 GLY A CA 1
ATOM 867 C C . GLY A 1 115 ? 12.549 -4.948 -10.335 1.00 66.31 115 GLY A C 1
ATOM 868 O O . GLY A 1 115 ? 13.077 -4.101 -11.061 1.00 66.31 115 GLY A O 1
ATOM 869 N N . PRO A 1 116 ? 11.252 -5.280 -10.452 1.00 70.50 116 PRO A N 1
ATOM 870 C CA . PRO A 1 116 ? 10.382 -4.732 -11.480 1.00 70.50 116 PRO A CA 1
ATOM 871 C C . PRO A 1 116 ? 10.167 -3.223 -11.319 1.00 70.50 116 PRO A C 1
ATOM 873 O O . PRO A 1 116 ? 10.064 -2.699 -10.208 1.00 70.50 116 PRO A O 1
ATOM 876 N N . ASN A 1 117 ? 9.995 -2.525 -12.441 1.00 75.25 117 ASN A N 1
ATOM 877 C CA . ASN A 1 117 ? 9.447 -1.168 -12.422 1.00 75.25 117 ASN A CA 1
ATOM 878 C C . ASN A 1 117 ? 7.951 -1.181 -12.035 1.00 75.25 117 ASN A C 1
ATOM 880 O O . ASN A 1 117 ? 7.307 -2.230 -11.996 1.00 75.25 117 ASN A O 1
ATOM 884 N N . THR A 1 118 ? 7.352 -0.009 -11.801 1.00 73.81 118 THR A N 1
ATOM 885 C CA . THR A 1 118 ? 5.952 0.110 -11.347 1.00 73.81 118 THR A CA 1
ATOM 886 C C . THR A 1 118 ? 4.946 -0.625 -12.240 1.00 73.81 118 THR A C 1
ATOM 888 O O . THR A 1 118 ? 4.000 -1.227 -11.736 1.00 73.81 118 THR A O 1
ATOM 891 N N . ARG A 1 119 ? 5.130 -0.610 -13.567 1.00 72.44 119 ARG A N 1
ATOM 892 C CA . ARG A 1 119 ? 4.203 -1.280 -14.493 1.00 72.44 119 ARG A CA 1
ATOM 893 C C . ARG A 1 119 ? 4.298 -2.795 -14.382 1.00 72.44 119 ARG A C 1
ATOM 895 O O . ARG A 1 119 ? 3.267 -3.460 -14.341 1.00 72.44 119 ARG A O 1
ATOM 902 N N . GLN A 1 120 ? 5.519 -3.317 -14.331 1.00 76.25 120 GLN A N 1
ATOM 903 C CA . GLN A 1 120 ? 5.780 -4.745 -14.159 1.00 76.25 120 GLN A CA 1
ATOM 904 C C . GLN A 1 120 ? 5.271 -5.228 -12.796 1.00 76.25 120 GLN A C 1
ATOM 906 O O . GLN A 1 120 ? 4.596 -6.251 -12.731 1.00 76.25 120 GLN A O 1
ATOM 911 N N . MET A 1 121 ? 5.500 -4.449 -11.733 1.00 78.69 121 MET A N 1
ATOM 912 C CA . MET A 1 121 ? 5.010 -4.757 -10.389 1.00 78.69 121 MET A CA 1
ATOM 913 C C . MET A 1 121 ? 3.480 -4.821 -10.358 1.00 78.69 121 MET A C 1
ATOM 915 O O . MET A 1 121 ? 2.908 -5.806 -9.903 1.00 78.69 121 MET A O 1
ATOM 919 N N . ASN A 1 122 ? 2.797 -3.821 -10.921 1.00 75.44 122 ASN A N 1
ATOM 920 C CA . ASN A 1 122 ? 1.335 -3.816 -10.982 1.00 75.44 122 ASN A CA 1
ATOM 921 C C . ASN A 1 122 ? 0.779 -4.977 -11.819 1.00 75.44 122 ASN A C 1
ATOM 923 O O . ASN A 1 122 ? -0.233 -5.569 -11.439 1.00 75.44 122 ASN A O 1
ATOM 927 N N . ALA A 1 123 ? 1.429 -5.313 -12.938 1.00 70.62 123 ALA A N 1
ATOM 928 C CA . ALA A 1 123 ? 1.037 -6.449 -13.768 1.00 70.62 123 ALA A CA 1
ATOM 929 C C . ALA A 1 123 ? 1.188 -7.774 -13.009 1.00 70.62 123 ALA A C 1
ATOM 931 O O . ALA A 1 123 ? 0.263 -8.584 -13.006 1.00 70.62 123 ALA A O 1
ATOM 932 N N . TRP A 1 124 ? 2.310 -7.968 -12.314 1.00 76.56 124 TRP A N 1
ATOM 933 C CA . TRP A 1 124 ? 2.555 -9.161 -11.508 1.00 76.56 124 TRP A CA 1
ATOM 934 C C . TRP A 1 124 ? 1.565 -9.290 -10.346 1.00 76.56 124 TRP A C 1
ATOM 936 O O . TRP A 1 124 ? 0.961 -10.347 -10.179 1.00 76.56 124 TRP A O 1
ATOM 946 N N . LEU A 1 125 ? 1.325 -8.207 -9.601 1.00 75.69 125 LEU A N 1
ATOM 947 C CA . LEU A 1 125 ? 0.374 -8.201 -8.488 1.00 75.69 125 LEU A CA 1
ATOM 948 C C . LEU A 1 125 ? -1.063 -8.478 -8.950 1.00 75.69 125 LEU A C 1
ATOM 950 O O . LEU A 1 125 ? -1.776 -9.217 -8.287 1.00 75.69 125 LEU A O 1
ATOM 954 N N . THR A 1 126 ? -1.487 -7.912 -10.082 1.00 73.50 126 THR A N 1
ATOM 955 C CA . THR A 1 126 ? -2.891 -7.999 -10.530 1.00 73.50 126 THR A CA 1
ATOM 956 C C . THR A 1 126 ? -3.181 -9.255 -11.352 1.00 73.50 126 THR A C 1
ATOM 958 O O . THR A 1 126 ? -4.260 -9.825 -11.234 1.00 73.50 126 THR A O 1
ATOM 961 N N . TYR A 1 127 ? -2.245 -9.671 -12.209 1.00 61.78 127 TYR A N 1
ATOM 962 C CA . TYR A 1 127 ? -2.472 -10.716 -13.217 1.00 61.78 127 TYR A CA 1
ATOM 963 C C . TYR A 1 127 ? -1.461 -11.863 -13.151 1.00 61.78 127 TYR A C 1
ATOM 965 O O . TYR A 1 127 ? -1.741 -12.951 -13.642 1.00 61.78 127 TYR A O 1
ATOM 973 N N . GLY A 1 128 ? -0.284 -11.634 -12.566 1.00 68.50 128 GLY A N 1
ATOM 974 C CA . GLY A 1 128 ? 0.791 -12.626 -12.475 1.00 68.50 128 GLY A CA 1
ATOM 975 C C . GLY A 1 128 ? 0.767 -13.481 -11.206 1.00 68.50 128 GLY A C 1
ATOM 976 O O . GLY A 1 128 ? 1.765 -14.135 -10.922 1.00 68.50 128 GLY A O 1
ATOM 977 N N . GLY A 1 129 ? -0.316 -13.437 -10.420 1.00 74.62 129 GLY A N 1
ATOM 978 C CA . GLY A 1 129 ? -0.459 -14.182 -9.160 1.00 74.62 129 GLY A CA 1
ATOM 979 C C . GLY A 1 129 ? 0.353 -13.624 -7.983 1.00 74.62 129 GLY A C 1
ATOM 980 O O . GLY A 1 129 ? 0.392 -14.233 -6.916 1.00 74.62 129 GLY A O 1
ATOM 981 N N . GLY A 1 130 ? 1.004 -12.467 -8.143 1.00 79.25 130 GLY A N 1
ATOM 982 C CA . GLY A 1 130 ? 1.866 -11.897 -7.107 1.00 79.25 130 GLY A CA 1
ATOM 983 C C . GLY A 1 130 ? 1.120 -11.502 -5.838 1.00 79.25 130 GLY A C 1
ATOM 984 O O . GLY A 1 130 ? 1.610 -11.735 -4.735 1.00 79.25 130 GLY A O 1
ATOM 985 N N . LEU A 1 131 ? -0.084 -10.940 -5.977 1.00 81.75 131 LEU A N 1
ATOM 986 C CA . LEU A 1 131 ? -0.892 -10.567 -4.820 1.00 81.75 131 LEU A CA 1
ATOM 987 C C . LEU A 1 131 ? -1.379 -11.790 -4.035 1.00 81.75 131 LEU A C 1
ATOM 989 O O . LEU A 1 131 ? -1.431 -11.728 -2.810 1.00 81.75 131 LEU A O 1
ATOM 993 N N . ASP A 1 132 ? -1.687 -12.896 -4.712 1.00 80.81 132 ASP A N 1
ATOM 994 C CA . ASP A 1 132 ? -2.129 -14.131 -4.058 1.00 80.81 132 ASP A CA 1
ATOM 995 C C . ASP A 1 132 ? -1.009 -14.724 -3.197 1.00 80.81 132 ASP A C 1
ATOM 997 O O . ASP A 1 132 ? -1.234 -15.022 -2.025 1.00 80.81 132 ASP A O 1
ATOM 1001 N N . LEU A 1 133 ? 0.217 -14.788 -3.729 1.00 85.12 133 LEU A N 1
ATOM 1002 C CA . LEU A 1 133 ? 1.401 -15.241 -2.985 1.00 85.12 133 LEU A CA 1
ATOM 1003 C C . LEU A 1 133 ? 1.715 -14.337 -1.785 1.00 85.12 133 LEU A C 1
ATOM 1005 O O . LEU A 1 133 ? 2.021 -14.817 -0.694 1.00 85.12 133 LEU A O 1
ATOM 1009 N N . LEU A 1 134 ? 1.617 -13.016 -1.960 1.00 89.19 134 LEU A N 1
ATOM 1010 C CA . LEU A 1 134 ? 1.803 -12.080 -0.850 1.00 89.19 134 LEU A CA 1
ATOM 1011 C C . LEU A 1 134 ? 0.717 -12.246 0.216 1.00 89.19 134 LEU A C 1
ATOM 1013 O O . LEU A 1 134 ? 1.013 -12.177 1.405 1.00 89.19 134 LEU A O 1
ATOM 1017 N N . ASN A 1 135 ? -0.530 -12.497 -0.181 1.00 92.25 135 ASN A N 1
ATOM 1018 C CA . ASN A 1 135 ? -1.613 -12.740 0.765 1.00 92.25 135 ASN A CA 1
ATOM 1019 C C . ASN A 1 135 ? -1.510 -14.102 1.457 1.00 92.25 135 ASN A C 1
ATOM 1021 O O . ASN A 1 135 ? -1.914 -14.206 2.614 1.00 92.25 135 ASN A O 1
ATOM 1025 N N . GLU A 1 136 ? -0.921 -15.116 0.823 1.00 92.44 136 GLU A N 1
ATOM 1026 C CA . GLU A 1 136 ? -0.550 -16.366 1.495 1.00 92.44 136 GLU A CA 1
ATOM 1027 C C . GLU A 1 136 ? 0.453 -16.109 2.630 1.00 92.44 136 GLU A C 1
ATOM 1029 O O . GLU A 1 136 ? 0.254 -16.585 3.749 1.00 92.44 136 GLU A O 1
ATOM 1034 N N . LEU A 1 137 ? 1.465 -15.270 2.383 1.00 91.44 137 LEU A N 1
ATOM 1035 C CA . LEU A 1 137 ? 2.412 -14.826 3.409 1.00 91.44 137 LEU A CA 1
ATOM 1036 C C . LEU A 1 137 ? 1.721 -14.015 4.519 1.00 91.44 137 LEU A C 1
ATOM 1038 O O . LEU A 1 137 ? 1.883 -14.319 5.703 1.00 91.44 137 LEU A O 1
ATOM 1042 N N . TYR A 1 138 ? 0.944 -12.988 4.162 1.00 95.12 138 TYR A N 1
ATOM 1043 C CA . TYR A 1 138 ? 0.303 -12.089 5.130 1.00 95.12 138 TYR A CA 1
ATOM 1044 C C . TYR A 1 138 ? -0.771 -12.774 5.978 1.00 95.12 138 TYR A C 1
ATOM 1046 O O . TYR A 1 138 ? -0.994 -12.378 7.127 1.00 95.12 138 TYR A O 1
ATOM 1054 N N . LYS A 1 139 ? -1.388 -13.844 5.465 1.00 95.38 139 LYS A N 1
ATOM 1055 C CA . LYS A 1 139 ? -2.361 -14.654 6.203 1.00 95.38 139 LYS A CA 1
ATOM 1056 C C . LYS A 1 139 ? -1.784 -15.233 7.494 1.00 95.38 139 LYS A C 1
ATOM 1058 O O . LYS A 1 139 ? -2.511 -15.312 8.483 1.00 95.38 139 LYS A O 1
ATOM 1063 N N . ASN A 1 140 ? -0.487 -15.551 7.526 1.00 95.94 140 ASN A N 1
ATOM 1064 C CA . ASN A 1 140 ? 0.204 -16.005 8.743 1.00 95.94 140 ASN A CA 1
ATOM 1065 C C . ASN A 1 140 ? 0.183 -14.958 9.871 1.00 95.94 140 ASN A C 1
ATOM 1067 O O . ASN A 1 140 ? 0.421 -15.287 11.030 1.00 95.94 140 ASN A O 1
ATOM 1071 N N . TYR A 1 141 ? -0.141 -13.710 9.533 1.00 96.75 141 TYR A N 1
ATOM 1072 C CA . TYR A 1 141 ? -0.236 -12.577 10.443 1.00 96.75 141 TYR A CA 1
ATOM 1073 C C . TYR A 1 141 ? -1.659 -12.015 10.531 1.00 96.75 141 TYR A C 1
ATOM 1075 O O . TYR A 1 141 ? -1.826 -10.907 11.027 1.00 96.75 141 TYR A O 1
ATOM 1083 N N . ASN A 1 142 ? -2.687 -12.730 10.058 1.00 97.12 142 ASN A N 1
ATOM 1084 C CA . ASN A 1 142 ? -4.070 -12.232 10.044 1.00 97.12 142 ASN A CA 1
ATOM 1085 C C . ASN A 1 142 ? -4.235 -10.898 9.275 1.00 97.12 142 ASN A C 1
ATOM 1087 O O . ASN A 1 142 ? -5.072 -10.061 9.611 1.00 97.12 142 ASN A O 1
ATOM 1091 N N . VAL A 1 143 ? -3.420 -10.686 8.238 1.00 96.88 143 VAL A N 1
ATOM 1092 C CA . VAL A 1 143 ? -3.465 -9.489 7.391 1.00 96.88 143 VAL A CA 1
ATOM 1093 C C . VAL A 1 143 ? -3.861 -9.884 5.973 1.00 96.88 143 VAL A C 1
ATOM 1095 O O . VAL A 1 143 ? -3.390 -10.884 5.436 1.00 96.88 143 VAL A O 1
ATOM 1098 N N . TYR A 1 144 ? -4.707 -9.061 5.356 1.00 93.56 144 TYR A N 1
ATOM 1099 C CA . TYR A 1 144 ? -4.989 -9.111 3.928 1.00 93.56 144 TYR A CA 1
ATOM 1100 C C . TYR A 1 144 ? -4.451 -7.840 3.268 1.00 93.56 144 TYR A C 1
ATOM 1102 O O . TYR A 1 144 ? -4.861 -6.725 3.594 1.00 93.56 144 TYR A O 1
ATOM 1110 N N . GLY A 1 145 ? -3.490 -8.016 2.370 1.00 89.88 145 GLY A N 1
ATOM 1111 C CA . GLY A 1 145 ? -2.836 -6.955 1.628 1.00 89.88 145 GLY A CA 1
ATOM 1112 C C . GLY A 1 145 ? -3.596 -6.608 0.355 1.00 89.88 145 GLY A C 1
ATOM 1113 O O . GLY A 1 145 ? -4.049 -7.477 -0.390 1.00 89.88 145 GLY A O 1
ATOM 1114 N N . LEU A 1 146 ? -3.681 -5.311 0.079 1.00 86.69 146 LEU A N 1
ATOM 1115 C CA . LEU A 1 146 ? -4.159 -4.773 -1.185 1.00 86.69 146 LEU A CA 1
ATOM 1116 C C . LEU A 1 146 ? -3.131 -3.765 -1.699 1.00 86.69 146 LEU A C 1
ATOM 1118 O O . LEU A 1 146 ? -2.729 -2.876 -0.941 1.00 86.69 146 LEU A O 1
ATOM 1122 N N . PRO A 1 147 ? -2.715 -3.846 -2.975 1.00 78.69 147 PRO A N 1
ATOM 1123 C CA . PRO A 1 147 ? -1.965 -2.769 -3.586 1.00 78.69 147 PRO A CA 1
ATOM 1124 C C . PRO A 1 147 ? -2.825 -1.512 -3.525 1.00 78.69 147 PRO A C 1
ATOM 1126 O O . PRO A 1 147 ? -4.017 -1.550 -3.845 1.00 78.69 147 PRO A O 1
ATOM 1129 N N . PHE A 1 148 ? -2.228 -0.385 -3.154 1.00 69.62 148 PHE A N 1
ATOM 1130 C CA . PHE A 1 148 ? -2.929 0.894 -3.055 1.00 69.62 148 PHE A CA 1
ATOM 1131 C C . PHE A 1 148 ? -3.182 1.506 -4.452 1.00 69.62 148 PHE A C 1
ATOM 1133 O O . PHE A 1 148 ? -2.899 2.668 -4.730 1.00 69.62 148 PHE A O 1
ATOM 1140 N N . ASN A 1 149 ? -3.701 0.693 -5.376 1.00 54.94 149 ASN A N 1
ATOM 1141 C CA . ASN A 1 149 ? -3.922 1.026 -6.780 1.00 54.94 149 ASN A CA 1
ATOM 1142 C C . ASN A 1 149 ? -5.122 1.973 -6.968 1.00 54.94 149 ASN A C 1
ATOM 1144 O O . ASN A 1 149 ? -5.273 2.584 -8.022 1.00 54.94 149 ASN A O 1
ATOM 1148 N N . ALA A 1 150 ? -5.943 2.162 -5.926 1.00 44.12 150 ALA A N 1
ATOM 1149 C CA . ALA A 1 150 ? -6.979 3.196 -5.878 1.00 44.12 150 ALA A CA 1
ATOM 1150 C C . ALA A 1 150 ? -6.401 4.606 -6.120 1.00 44.12 150 ALA A C 1
ATOM 1152 O O . ALA A 1 150 ? -7.063 5.448 -6.731 1.00 44.12 150 ALA A O 1
ATOM 1153 N N . CYS A 1 151 ? -5.134 4.839 -5.755 1.00 44.94 151 CYS A N 1
ATOM 1154 C CA . CYS A 1 151 ? -4.445 6.082 -6.084 1.00 44.94 151 CYS A CA 1
ATOM 1155 C C . CYS A 1 151 ? -4.186 6.255 -7.573 1.00 44.94 151 CYS A C 1
ATOM 1157 O O . CYS A 1 151 ? -4.115 7.386 -8.012 1.00 44.94 151 CYS A O 1
ATOM 1159 N N . TYR A 1 152 ? -4.117 5.205 -8.392 1.00 52.88 152 TYR A N 1
ATOM 1160 C CA . TYR A 1 152 ? -3.956 5.408 -9.831 1.00 52.88 152 TYR A CA 1
ATOM 1161 C C . TYR A 1 152 ? -5.157 6.160 -10.421 1.00 52.88 152 TYR A C 1
ATOM 1163 O O . TYR A 1 152 ? -4.983 7.137 -11.148 1.00 52.88 152 TYR A O 1
ATOM 1171 N N . LYS A 1 153 ? -6.385 5.755 -10.074 1.00 48.56 153 LYS A N 1
ATOM 1172 C CA . LYS A 1 153 ? -7.598 6.439 -10.541 1.00 48.56 153 LYS A CA 1
ATOM 1173 C C . LYS A 1 153 ? -7.710 7.841 -9.931 1.00 48.56 153 LYS A C 1
ATOM 1175 O O . LYS A 1 153 ? -7.835 8.803 -10.681 1.00 48.56 153 LYS A O 1
ATOM 1180 N N . ALA A 1 154 ? -7.542 7.963 -8.613 1.00 50.16 154 ALA A N 1
ATOM 1181 C CA . ALA A 1 154 ? -7.626 9.245 -7.910 1.00 50.16 154 ALA A CA 1
ATOM 1182 C C . ALA A 1 154 ? -6.524 10.242 -8.323 1.00 50.16 154 ALA A C 1
ATOM 1184 O O . ALA A 1 154 ? -6.786 11.432 -8.441 1.00 50.16 154 ALA A O 1
ATOM 1185 N N . THR A 1 155 ? -5.300 9.785 -8.611 1.00 52.22 155 THR A N 1
ATOM 1186 C CA . THR A 1 155 ? -4.214 10.631 -9.134 1.00 52.22 155 THR A CA 1
ATOM 1187 C C . THR A 1 155 ? -4.530 11.121 -10.543 1.00 52.22 155 THR A C 1
ATOM 1189 O O . THR A 1 155 ? -4.288 12.287 -10.840 1.00 52.22 155 THR A O 1
ATOM 1192 N N . ASN A 1 156 ? -5.110 10.282 -11.410 1.00 64.25 156 ASN A N 1
ATOM 1193 C CA . ASN A 1 156 ? -5.538 10.737 -12.736 1.00 64.25 156 ASN A CA 1
ATOM 1194 C C . ASN A 1 156 ? -6.733 11.714 -12.650 1.00 64.25 156 ASN A C 1
ATOM 1196 O O . ASN A 1 156 ? -6.779 12.681 -13.412 1.00 64.25 156 ASN A O 1
ATOM 1200 N N . GLU A 1 157 ? -7.663 11.519 -11.710 1.00 64.56 157 GLU A N 1
ATOM 1201 C CA . GLU A 1 157 ? -8.756 12.467 -11.428 1.00 64.56 157 GLU A CA 1
ATOM 1202 C C . GLU A 1 157 ? -8.215 13.802 -10.878 1.00 64.56 157 GLU A C 1
ATOM 1204 O O . GLU A 1 157 ? -8.520 14.860 -11.423 1.00 64.56 157 GLU A O 1
ATOM 1209 N N . LEU A 1 158 ? -7.300 13.773 -9.904 1.00 64.88 158 LEU A N 1
ATOM 1210 C CA . LEU A 1 158 ? -6.621 14.961 -9.372 1.00 64.88 158 LEU A CA 1
ATOM 1211 C C . LEU A 1 158 ? -5.835 15.713 -10.454 1.00 64.88 158 LEU A C 1
ATOM 1213 O O . LEU A 1 158 ? -5.891 16.938 -10.532 1.00 64.88 158 LEU A O 1
ATOM 1217 N N . PHE A 1 159 ? -5.097 15.003 -11.308 1.00 75.69 159 PHE A N 1
ATOM 1218 C CA . PHE A 1 159 ? -4.368 15.629 -12.411 1.00 75.69 159 PHE A CA 1
ATOM 1219 C C . PHE A 1 159 ? -5.322 16.267 -13.421 1.00 75.69 159 PHE A C 1
ATOM 1221 O O . PHE A 1 159 ? -5.002 17.320 -13.970 1.00 75.69 159 PHE A O 1
ATOM 1228 N N . THR A 1 160 ? -6.509 15.691 -13.616 1.00 73.62 160 THR A N 1
ATOM 1229 C CA . THR A 1 160 ? -7.571 16.302 -14.426 1.00 73.62 160 THR A CA 1
ATOM 1230 C C . THR A 1 160 ? -8.070 17.601 -13.786 1.00 73.62 160 THR A C 1
ATOM 1232 O O . THR A 1 160 ? -8.138 18.629 -14.465 1.00 73.62 160 THR A O 1
ATOM 1235 N N . ASP A 1 161 ? -8.316 17.603 -12.476 1.00 78.12 161 ASP A N 1
ATOM 1236 C CA . ASP A 1 161 ? -8.753 18.790 -11.731 1.00 78.12 161 ASP A CA 1
ATOM 1237 C C . ASP A 1 161 ? -7.705 19.914 -11.722 1.00 78.12 161 ASP A C 1
ATOM 1239 O O . ASP A 1 161 ? -8.044 21.093 -11.872 1.00 78.12 161 ASP A O 1
ATOM 1243 N N . ILE A 1 162 ? -6.422 19.577 -11.559 1.00 76.50 162 ILE A N 1
ATOM 1244 C CA . ILE A 1 162 ? -5.319 20.549 -11.615 1.00 76.50 162 ILE A CA 1
ATOM 1245 C C . ILE A 1 162 ? -5.159 21.073 -13.047 1.00 76.50 162 ILE A C 1
ATOM 1247 O O . ILE A 1 162 ? -4.996 22.279 -13.246 1.00 76.50 162 ILE A O 1
ATOM 1251 N N . ALA A 1 163 ? -5.260 20.204 -14.056 1.00 82.38 163 ALA A N 1
ATOM 1252 C CA . ALA A 1 163 ? -5.200 20.593 -15.462 1.00 82.38 163 ALA A CA 1
ATOM 1253 C C . ALA A 1 163 ? -6.340 21.546 -15.859 1.00 82.38 163 ALA A C 1
ATOM 1255 O O . ALA A 1 163 ? -6.118 22.466 -16.645 1.00 82.38 163 ALA A O 1
ATOM 1256 N N . ALA A 1 164 ? -7.535 21.393 -15.282 1.00 87.12 164 ALA A N 1
ATOM 1257 C CA . ALA A 1 164 ? -8.643 22.323 -15.502 1.00 87.12 164 ALA A CA 1
ATOM 1258 C C . ALA A 1 164 ? -8.351 23.741 -14.971 1.00 87.12 164 ALA A C 1
ATOM 1260 O O . ALA A 1 164 ? -8.917 24.716 -15.465 1.00 87.12 164 ALA A O 1
ATOM 1261 N N . LYS A 1 165 ? -7.461 23.865 -13.978 1.00 88.25 165 LYS A N 1
ATOM 1262 C CA . LYS A 1 165 ? -7.156 25.123 -13.276 1.00 88.25 165 LYS A CA 1
ATOM 1263 C C . LYS A 1 165 ? -5.803 25.731 -13.663 1.00 88.25 165 LYS A C 1
ATOM 1265 O O . LYS A 1 165 ? -5.569 26.904 -13.387 1.00 88.25 165 LYS A O 1
ATOM 1270 N N . ASN A 1 166 ? -4.905 24.966 -14.289 1.00 91.00 166 ASN A N 1
ATOM 1271 C CA . ASN A 1 166 ? -3.561 25.411 -14.659 1.00 91.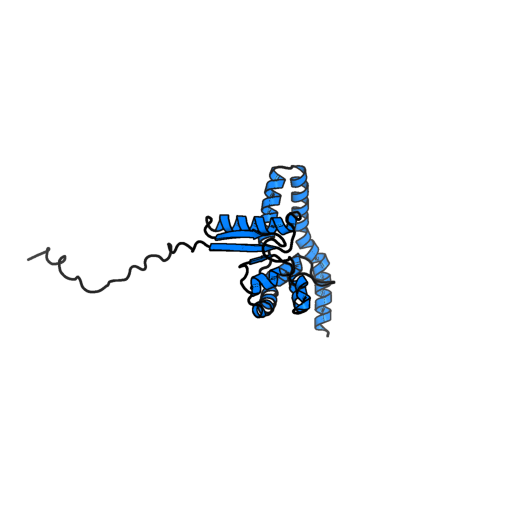00 166 ASN A CA 1
ATOM 1272 C C . ASN A 1 166 ? -3.204 24.976 -16.089 1.00 91.00 166 ASN A C 1
ATOM 1274 O O . ASN A 1 166 ? -2.926 23.807 -16.360 1.00 91.00 166 ASN A O 1
ATOM 1278 N N . ALA A 1 167 ? -3.151 25.951 -17.001 1.00 87.88 167 ALA A N 1
ATOM 1279 C CA . ALA 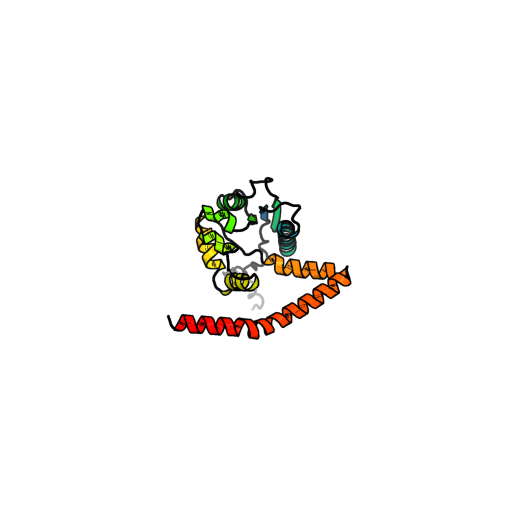A 1 167 ? -2.909 25.717 -18.424 1.00 87.88 167 ALA A CA 1
ATOM 1280 C C . ALA A 1 167 ? -1.535 25.088 -18.722 1.00 87.88 167 ALA A C 1
ATOM 1282 O O . ALA A 1 167 ? -1.426 24.252 -19.619 1.00 87.88 167 ALA A O 1
ATOM 1283 N N . MET A 1 168 ? -0.491 25.447 -17.967 1.00 77.56 168 MET A N 1
ATOM 1284 C CA . MET A 1 168 ? 0.840 24.853 -18.137 1.00 77.56 168 MET A CA 1
ATOM 1285 C C . MET A 1 168 ? 0.885 23.418 -17.620 1.00 77.56 168 MET A C 1
ATOM 1287 O O . MET A 1 168 ? 1.438 22.547 -18.293 1.00 77.56 168 MET A O 1
ATOM 1291 N N . PHE A 1 169 ? 0.248 23.154 -16.476 1.00 73.81 169 PHE A N 1
ATOM 1292 C CA . PHE A 1 169 ? 0.094 21.798 -15.957 1.00 73.81 169 PHE A CA 1
ATOM 1293 C C . PHE A 1 169 ? -0.672 20.921 -16.948 1.00 73.81 169 PHE A C 1
ATOM 1295 O O . PHE A 1 169 ? -0.216 19.826 -17.260 1.00 73.81 169 PHE A O 1
ATOM 1302 N N . LYS A 1 170 ? -1.776 21.422 -17.519 1.00 80.25 170 LYS A N 1
ATOM 1303 C CA . LYS A 1 170 ? -2.526 20.713 -18.561 1.00 80.25 170 LYS A CA 1
ATOM 1304 C C . LYS A 1 170 ? -1.641 20.355 -19.749 1.00 80.25 170 LYS A C 1
ATOM 1306 O O . LYS A 1 170 ? -1.610 19.199 -20.149 1.00 80.25 170 LYS A O 1
ATOM 1311 N N . ARG A 1 171 ? -0.891 21.323 -20.286 1.00 76.25 171 ARG A N 1
ATOM 1312 C CA . ARG A 1 171 ? -0.016 21.107 -21.450 1.00 76.25 171 ARG A CA 1
ATOM 1313 C C . ARG A 1 171 ? 1.035 20.025 -21.193 1.00 76.25 171 ARG A C 1
ATOM 1315 O O . ARG A 1 171 ? 1.287 19.195 -22.063 1.00 76.25 171 ARG A O 1
ATOM 1322 N N . LEU A 1 172 ? 1.635 20.033 -20.003 1.00 60.50 172 LEU A N 1
ATOM 1323 C CA . LEU A 1 172 ? 2.623 19.033 -19.595 1.00 60.50 172 LEU A CA 1
ATOM 1324 C C . LEU A 1 172 ? 1.979 17.665 -19.337 1.00 60.50 172 LEU A C 1
ATOM 1326 O O . LEU A 1 172 ? 2.513 16.657 -19.790 1.00 60.50 172 LEU A O 1
ATOM 1330 N N . ASN A 1 173 ? 0.821 17.623 -18.676 1.00 66.38 173 ASN A N 1
ATOM 1331 C CA . ASN A 1 173 ? 0.094 16.388 -18.388 1.00 66.38 173 ASN A CA 1
ATOM 1332 C C . ASN A 1 173 ? -0.446 15.718 -19.663 1.00 66.38 173 ASN A C 1
ATOM 1334 O O . ASN A 1 173 ? -0.342 14.500 -19.799 1.00 66.38 173 ASN A O 1
ATOM 1338 N N . ASP A 1 174 ? -0.963 16.498 -20.616 1.00 76.50 174 ASP A N 1
ATOM 1339 C CA . ASP A 1 174 ? -1.408 16.009 -21.926 1.00 76.50 174 ASP A CA 1
ATOM 1340 C C . ASP A 1 174 ? -0.222 15.422 -22.710 1.00 76.50 174 ASP A C 1
ATOM 1342 O O . ASP A 1 174 ? -0.311 14.303 -23.211 1.00 76.50 174 ASP A O 1
ATOM 1346 N N . SER A 1 175 ? 0.909 16.142 -22.758 1.00 73.94 175 SER A N 1
ATOM 1347 C CA . SER A 1 175 ? 2.147 15.678 -23.404 1.00 73.94 175 SER A CA 1
ATOM 1348 C C . SER A 1 175 ? 2.662 14.379 -22.777 1.00 73.94 175 SER A C 1
ATOM 1350 O O . SER A 1 175 ? 2.917 13.400 -23.475 1.00 73.94 175 SER A O 1
ATOM 1352 N N . MET A 1 176 ? 2.738 14.328 -21.445 1.00 65.69 176 MET A N 1
ATOM 1353 C CA . MET A 1 176 ? 3.162 13.141 -20.703 1.00 65.69 176 MET A CA 1
ATOM 1354 C C . MET A 1 176 ? 2.200 11.966 -20.907 1.00 65.69 176 MET A C 1
ATOM 1356 O O . MET A 1 176 ? 2.646 10.829 -21.034 1.00 65.69 176 MET A O 1
ATOM 1360 N N . THR A 1 177 ? 0.890 12.216 -20.957 1.00 68.00 177 THR A N 1
ATOM 1361 C CA . THR A 1 177 ? -0.122 11.174 -21.185 1.00 68.00 177 THR A CA 1
ATOM 1362 C C . THR A 1 177 ? -0.043 10.625 -22.604 1.00 68.00 177 THR A C 1
ATOM 1364 O O . THR A 1 177 ? -0.076 9.407 -22.778 1.00 68.00 177 THR A O 1
ATOM 1367 N N . ALA A 1 178 ? 0.109 11.496 -23.605 1.00 70.19 178 ALA A N 1
ATOM 1368 C CA . ALA A 1 178 ? 0.308 11.101 -24.996 1.00 70.19 178 ALA A CA 1
ATOM 1369 C C . ALA A 1 178 ? 1.593 10.277 -25.154 1.00 70.19 178 ALA A C 1
ATOM 1371 O O . ALA A 1 178 ? 1.545 9.162 -25.672 1.00 70.19 178 ALA A O 1
ATOM 1372 N N . PHE A 1 179 ? 2.705 10.762 -24.591 1.00 65.62 179 PHE A N 1
ATOM 1373 C CA . PHE A 1 179 ? 3.965 10.027 -24.567 1.00 65.62 179 PHE A CA 1
ATOM 1374 C C . PHE A 1 179 ? 3.813 8.677 -23.867 1.00 65.62 179 PHE A C 1
ATOM 1376 O O . PHE A 1 179 ? 4.213 7.670 -24.428 1.00 65.62 179 PHE A O 1
ATOM 1383 N N . ARG A 1 180 ? 3.179 8.614 -22.688 1.00 61.19 180 ARG A N 1
ATOM 1384 C CA . ARG A 1 180 ? 2.917 7.361 -21.959 1.00 61.19 180 ARG A CA 1
ATOM 1385 C C . ARG A 1 180 ? 2.127 6.369 -22.815 1.00 61.19 180 ARG A C 1
ATOM 1387 O O . ARG A 1 180 ? 2.480 5.195 -22.833 1.00 61.19 180 ARG A O 1
ATOM 1394 N N . ASN A 1 181 ? 1.096 6.832 -23.524 1.00 62.81 181 ASN A N 1
ATOM 1395 C CA . ASN A 1 181 ? 0.257 5.999 -24.388 1.00 62.81 181 ASN A CA 1
ATOM 1396 C C . ASN A 1 181 ? 1.039 5.428 -25.585 1.00 62.81 181 ASN A C 1
ATOM 1398 O O . ASN A 1 181 ? 0.869 4.256 -25.913 1.00 62.81 181 ASN A O 1
ATOM 1402 N N . GLU A 1 182 ? 1.940 6.208 -26.184 1.00 61.22 182 GLU A N 1
ATOM 1403 C CA . GLU A 1 182 ? 2.839 5.746 -27.255 1.00 61.22 182 GLU A CA 1
ATOM 1404 C C . GLU A 1 182 ? 4.005 4.898 -26.735 1.00 61.22 182 GLU A C 1
ATOM 1406 O O . GLU A 1 182 ? 4.457 3.965 -27.403 1.00 61.22 182 GLU A O 1
ATOM 1411 N N . GLN A 1 183 ? 4.479 5.178 -25.521 1.00 55.19 183 GLN A N 1
ATOM 1412 C CA . GLN A 1 183 ? 5.570 4.452 -24.885 1.00 55.19 183 GLN A CA 1
ATOM 1413 C C . GLN A 1 183 ? 5.218 2.967 -24.757 1.00 55.19 183 GLN A C 1
ATOM 1415 O O . GLN A 1 183 ? 6.103 2.128 -24.880 1.00 55.19 183 GLN A O 1
ATOM 1420 N N . TYR A 1 184 ? 3.941 2.613 -24.555 1.00 56.34 184 TYR A N 1
ATOM 1421 C CA . TYR A 1 184 ? 3.493 1.215 -24.544 1.00 56.34 184 TYR A CA 1
ATOM 1422 C C . TYR A 1 184 ? 3.850 0.466 -25.836 1.00 56.34 184 TYR A C 1
ATOM 1424 O O . TYR A 1 184 ? 4.274 -0.685 -25.751 1.00 56.34 184 TYR A O 1
ATOM 1432 N N . SER A 1 185 ? 3.753 1.119 -26.995 1.00 58.34 185 SER A N 1
ATOM 1433 C CA . SER A 1 185 ? 4.150 0.555 -28.291 1.00 58.34 185 SER A CA 1
ATOM 1434 C C . SER A 1 185 ? 5.672 0.509 -28.447 1.00 58.34 185 SER A C 1
ATOM 1436 O O . SER A 1 185 ? 6.216 -0.475 -28.938 1.00 58.34 185 SER A O 1
ATOM 1438 N N . TRP A 1 186 ? 6.389 1.522 -27.955 1.00 49.91 186 TRP A N 1
ATOM 1439 C CA . TRP A 1 186 ? 7.858 1.510 -27.949 1.00 49.91 186 TRP A CA 1
ATOM 1440 C C . TRP A 1 186 ? 8.445 0.431 -27.034 1.00 49.91 186 TRP A C 1
ATOM 1442 O O . TRP A 1 186 ? 9.435 -0.197 -27.393 1.00 49.91 186 TRP A O 1
ATOM 1452 N N . HIS A 1 187 ? 7.804 0.137 -25.901 1.00 55.69 187 HIS A N 1
ATOM 1453 C CA . HIS A 1 187 ? 8.177 -0.975 -25.020 1.00 55.69 187 HIS A CA 1
ATOM 1454 C C . HIS A 1 187 ? 8.014 -2.339 -25.706 1.00 55.69 187 HIS A C 1
ATOM 1456 O O . HIS A 1 187 ? 8.824 -3.232 -25.480 1.00 55.69 187 HIS A O 1
ATOM 1462 N N . GLN A 1 188 ? 7.040 -2.506 -26.607 1.00 55.41 188 GLN A N 1
ATOM 1463 C CA . GLN A 1 188 ? 6.951 -3.724 -27.427 1.00 55.41 188 GLN A CA 1
ATOM 1464 C C . GLN A 1 188 ? 8.145 -3.878 -28.378 1.00 55.41 188 GLN A C 1
ATOM 1466 O O . GLN A 1 188 ? 8.539 -4.995 -28.689 1.00 55.41 188 GLN A O 1
ATOM 1471 N N . VAL A 1 189 ? 8.731 -2.777 -28.846 1.00 51.50 189 VAL A N 1
ATOM 1472 C CA . VAL A 1 189 ? 9.871 -2.822 -29.770 1.00 51.50 189 VAL A CA 1
ATOM 1473 C C . VAL A 1 189 ? 11.188 -2.984 -29.012 1.00 51.50 189 VAL A C 1
ATOM 1475 O O . VAL A 1 189 ? 12.001 -3.829 -29.385 1.00 51.50 189 VAL A O 1
ATOM 1478 N N . CYS A 1 190 ? 11.387 -2.205 -27.948 1.00 44.75 190 CYS A N 1
ATOM 1479 C CA . CYS A 1 190 ? 12.660 -2.114 -27.232 1.00 44.75 190 CYS A CA 1
ATOM 1480 C C . CYS A 1 190 ? 12.815 -3.162 -26.122 1.00 44.75 190 CYS A C 1
ATOM 1482 O O . CYS A 1 190 ? 13.893 -3.728 -25.977 1.00 44.75 190 CYS A O 1
ATOM 1484 N N . GLU A 1 191 ? 11.755 -3.445 -25.359 1.00 49.69 191 GLU A N 1
ATOM 1485 C CA . GLU A 1 191 ? 11.820 -4.383 -24.228 1.00 49.69 191 GLU A CA 1
ATOM 1486 C C . GLU A 1 191 ? 11.429 -5.798 -24.661 1.00 49.69 191 GLU A C 1
ATOM 1488 O O . GLU A 1 191 ? 12.106 -6.755 -24.303 1.00 49.69 191 GLU A O 1
ATOM 1493 N N . ALA A 1 192 ? 10.412 -5.970 -25.519 1.00 55.97 192 ALA A N 1
ATOM 1494 C CA . ALA A 1 192 ? 9.990 -7.320 -25.909 1.00 55.97 192 ALA A CA 1
ATOM 1495 C C . ALA A 1 192 ? 11.052 -8.076 -26.724 1.00 55.97 192 ALA A C 1
ATOM 1497 O O . ALA A 1 192 ? 11.083 -9.304 -26.684 1.00 55.97 192 ALA A O 1
ATOM 1498 N N . THR A 1 193 ? 11.940 -7.387 -27.448 1.00 54.03 193 THR A N 1
ATOM 1499 C CA . THR A 1 193 ? 13.089 -8.026 -28.116 1.00 54.03 193 THR A CA 1
ATOM 1500 C C . THR A 1 193 ? 14.125 -8.530 -27.112 1.00 54.03 193 THR A C 1
ATOM 1502 O O . THR A 1 193 ? 14.644 -9.636 -27.293 1.00 54.03 193 THR A O 1
ATOM 1505 N N . TYR A 1 194 ? 14.385 -7.771 -26.043 1.00 49.31 194 TYR A N 1
ATOM 1506 C CA . TYR A 1 194 ? 15.260 -8.174 -24.941 1.00 49.31 194 TYR A CA 1
ATOM 1507 C C . TYR A 1 194 ? 14.644 -9.308 -24.106 1.00 49.31 194 TYR A C 1
ATOM 1509 O O . TYR A 1 194 ? 15.288 -10.338 -23.898 1.00 49.31 194 TYR A O 1
ATOM 1517 N N . ASP A 1 195 ? 13.369 -9.195 -23.736 1.00 55.19 195 ASP A N 1
ATOM 1518 C CA . ASP A 1 195 ? 12.632 -10.235 -23.012 1.00 55.19 195 ASP A CA 1
ATOM 1519 C C . ASP A 1 195 ? 12.516 -11.519 -23.849 1.00 55.19 195 ASP A C 1
ATOM 1521 O O . ASP A 1 195 ? 12.774 -12.615 -23.356 1.00 55.19 195 ASP A O 1
ATOM 1525 N N . SER A 1 196 ? 12.244 -11.414 -25.156 1.00 61.94 196 SER A N 1
ATOM 1526 C CA . SER A 1 196 ? 12.239 -12.571 -26.069 1.00 61.94 196 SER A CA 1
ATOM 1527 C C . SER A 1 196 ? 13.619 -13.215 -26.219 1.00 61.94 196 SER A C 1
ATOM 1529 O O . SER A 1 196 ? 13.722 -14.392 -26.573 1.00 61.94 196 SER A O 1
ATOM 1531 N N . TYR A 1 197 ? 14.700 -12.458 -26.028 1.00 62.47 197 TYR A N 1
ATOM 1532 C CA . TYR A 1 197 ? 16.052 -13.008 -25.978 1.00 62.47 197 TYR A CA 1
ATOM 1533 C C . TYR A 1 197 ? 16.286 -13.757 -24.658 1.00 62.47 197 TYR A C 1
ATOM 1535 O O . TYR A 1 197 ? 16.670 -14.924 -24.698 1.00 62.47 197 TYR A O 1
ATOM 1543 N N . GLN A 1 198 ? 15.975 -13.140 -23.515 1.00 56.00 198 GLN A N 1
ATOM 1544 C CA . GLN A 1 198 ? 16.059 -13.749 -22.178 1.00 56.00 198 GLN A CA 1
ATOM 1545 C C . GLN A 1 198 ? 15.236 -15.050 -22.076 1.00 56.00 198 GLN A C 1
ATOM 1547 O O . GLN A 1 198 ? 15.756 -16.084 -21.659 1.00 56.00 198 GLN A O 1
ATOM 1552 N N . ILE A 1 199 ? 13.990 -15.049 -22.561 1.00 66.75 199 ILE A N 1
ATOM 1553 C CA . ILE A 1 199 ? 13.102 -16.227 -22.587 1.00 66.75 199 ILE A CA 1
ATOM 1554 C C . ILE A 1 199 ? 13.706 -17.378 -23.409 1.00 66.75 199 ILE A C 1
ATOM 1556 O O . ILE A 1 199 ? 13.640 -18.541 -23.008 1.00 66.75 199 ILE A O 1
ATOM 1560 N N . ARG A 1 200 ? 14.353 -17.075 -24.542 1.00 61.91 200 ARG A N 1
ATOM 1561 C CA . ARG A 1 200 ? 15.049 -18.092 -25.347 1.00 61.91 200 ARG A CA 1
ATOM 1562 C C . ARG A 1 200 ? 16.252 -18.692 -24.620 1.00 61.91 200 ARG A C 1
ATOM 1564 O O . ARG A 1 200 ? 16.537 -19.868 -24.834 1.00 61.91 200 ARG A O 1
ATOM 1571 N N . GLN A 1 201 ? 16.930 -17.929 -23.766 1.00 60.41 201 GLN A N 1
ATOM 1572 C CA . GLN A 1 201 ? 18.035 -18.447 -22.955 1.00 60.41 201 GLN A CA 1
ATOM 1573 C C . GLN A 1 201 ? 17.539 -19.351 -21.819 1.00 60.41 201 GLN A C 1
ATOM 1575 O O . GLN A 1 201 ? 18.132 -20.400 -21.591 1.00 60.41 201 GLN A O 1
ATOM 1580 N N . LEU A 1 202 ? 16.406 -19.021 -21.192 1.00 50.78 202 LEU A N 1
ATOM 1581 C CA . LEU A 1 202 ? 15.769 -19.866 -20.169 1.00 50.78 202 LEU A CA 1
ATOM 1582 C C . LEU A 1 202 ? 15.304 -21.225 -20.714 1.00 50.78 202 LEU A C 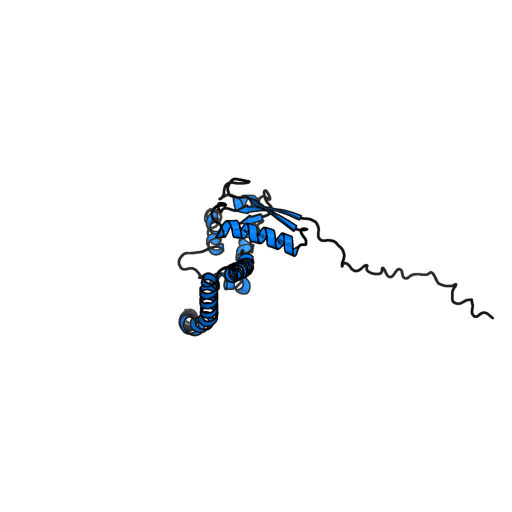1
ATOM 1584 O O . LEU A 1 202 ? 15.373 -22.224 -20.015 1.00 50.78 202 LEU A O 1
ATOM 1588 N N . SER A 1 203 ? 14.870 -21.294 -21.978 1.00 47.78 203 SER A N 1
ATOM 1589 C CA . SER A 1 203 ? 14.475 -22.567 -22.614 1.00 47.78 203 SER A CA 1
ATOM 1590 C C . SER A 1 203 ? 15.643 -23.510 -22.949 1.00 47.78 203 SER A C 1
ATOM 1592 O O . SER A 1 203 ? 15.422 -24.601 -23.473 1.00 47.78 203 SER A O 1
ATOM 1594 N N . ARG A 1 204 ? 16.887 -23.066 -22.723 1.00 48.66 204 ARG A N 1
ATOM 1595 C CA . ARG A 1 204 ? 18.123 -23.781 -23.077 1.00 48.66 204 ARG A CA 1
ATOM 1596 C C . ARG A 1 204 ? 18.954 -24.215 -21.863 1.00 48.66 204 ARG A C 1
ATOM 1598 O O . ARG A 1 204 ? 20.016 -24.800 -22.068 1.00 48.66 204 ARG A O 1
ATOM 1605 N N . SER A 1 205 ? 18.489 -23.934 -20.646 1.00 45.84 205 SER A N 1
ATOM 1606 C CA . SER A 1 205 ? 19.030 -24.446 -19.376 1.00 45.84 205 SER A CA 1
ATOM 1607 C C . SER A 1 205 ? 18.154 -25.566 -18.840 1.00 45.84 205 SER A C 1
ATOM 1609 O O . SER A 1 205 ? 18.719 -26.582 -18.389 1.00 45.84 205 SER A O 1
#

Foldseek 3Di:
DDPPPPVPDDPDDDPPVPPPPPPPPQDAQAEFEEEELDAPVPCVQQVLVVLVQVVCCVVNVNSYGYHYHYAPPQHHSLCQLVCCLVVVTVHYHYQQCSVCVVPVCSCLSHHDVVDDDPVVSVCCCPPVCSQVVVQVVSVVSVDRDDDSCVCVVVVVVVLVVVVVVDVVSVVVVVVVVVCVVVVVVVCCVPVVVVVVVVVVVVVVD

Radius of gyration: 26.33 Å; chains: 1; bounding box: 97×50×47 Å

Secondary structure (DSSP, 8-state):
--TTSSSSS---S--------GGG-PPPPEEEEEEESS-TT-HHHHHHHHHHHHHHHHHTTTSEEEEEE-TTTSS-GGGHHHHHHTTSSSEEE--GGGGTTT-GGGGGGT--TT---HHHHHHHHHHSSHHHHHHHHHHTTT------THHHHHHHHHHHHHHHH-HHHHHHHHHHHHHHHHHHHHHHHHHHHHHHHHHHHHTT-

pLDDT: mean 76.41, std 18.44, range [40.34, 98.38]

Sequence (205 aa):
MKRRQFLQAGSVGLAAGLATPAIAQSAPTLRWRLTTTFPKSLDTLYGACEMFSKAIGEMSDQKFQVQVFGPGEIVPPFQVFDAVSTGTVEMGNTASYYFIGKDLAFAFGTAVPFGPNTRQMNAWLTYGGGLDLLNELYKNYNVYGLPFNACYKATNELFTDIAAKNAMFKRLNDSMTAFRNEQYSWHQVCEATYDSYQIRQLSRS